Protein AF-A0A957H5T1-F1 (afdb_monomer)

Structure (mmCIF, N/CA/C/O backbone):
data_AF-A0A957H5T1-F1
#
_entry.id   AF-A0A957H5T1-F1
#
loop_
_atom_site.group_PDB
_atom_site.id
_atom_site.type_symbol
_atom_site.label_atom_id
_atom_site.label_alt_id
_atom_site.label_comp_id
_atom_site.label_asym_id
_atom_site.label_entity_id
_atom_site.label_seq_id
_atom_site.pdbx_PDB_ins_code
_atom_site.Cartn_x
_atom_site.Cartn_y
_atom_site.Cartn_z
_atom_site.occupancy
_atom_site.B_iso_or_equiv
_atom_site.auth_seq_id
_atom_site.auth_comp_id
_atom_site.auth_asym_id
_atom_site.auth_atom_id
_atom_site.pdbx_PDB_model_num
ATOM 1 N N . MET A 1 1 ? 20.036 36.033 59.472 1.00 40.84 1 MET A N 1
ATOM 2 C CA . MET A 1 1 ? 18.753 36.699 59.795 1.00 40.84 1 MET A CA 1
ATOM 3 C C . MET A 1 1 ? 17.742 36.334 58.713 1.00 40.84 1 MET A C 1
ATOM 5 O O . MET A 1 1 ? 18.151 36.389 57.565 1.00 40.84 1 MET A O 1
ATOM 9 N N . ASN A 1 2 ? 16.490 35.914 58.938 1.00 51.81 2 ASN A N 1
ATOM 10 C CA . ASN A 1 2 ? 15.719 35.527 60.141 1.00 51.81 2 ASN A CA 1
ATOM 11 C C . ASN A 1 2 ? 14.891 34.274 59.750 1.00 51.81 2 ASN A C 1
ATOM 13 O O . ASN A 1 2 ? 14.349 34.242 58.654 1.00 51.81 2 ASN A O 1
ATOM 17 N N . ARG A 1 3 ? 14.926 33.142 60.469 1.00 57.78 3 ARG A N 1
ATOM 18 C CA . ARG A 1 3 ? 13.988 32.751 61.554 1.00 57.78 3 ARG A CA 1
ATOM 19 C C . ARG A 1 3 ? 12.549 33.290 61.427 1.00 57.78 3 ARG A C 1
ATOM 21 O O . ARG A 1 3 ? 12.338 34.451 61.748 1.00 57.78 3 ARG A O 1
ATOM 28 N N . MET A 1 4 ? 11.582 32.405 61.137 1.00 55.38 4 MET A N 1
ATOM 29 C CA . MET A 1 4 ? 10.529 31.969 62.088 1.00 55.38 4 MET A CA 1
ATOM 30 C C . MET A 1 4 ? 9.636 30.841 61.510 1.00 55.38 4 MET A C 1
ATOM 32 O O . MET A 1 4 ? 8.900 31.042 60.553 1.00 55.38 4 MET A O 1
ATOM 36 N N . GLN A 1 5 ? 9.701 29.664 62.140 1.00 60.59 5 GLN A N 1
ATOM 37 C CA . GLN A 1 5 ? 8.547 28.793 62.465 1.00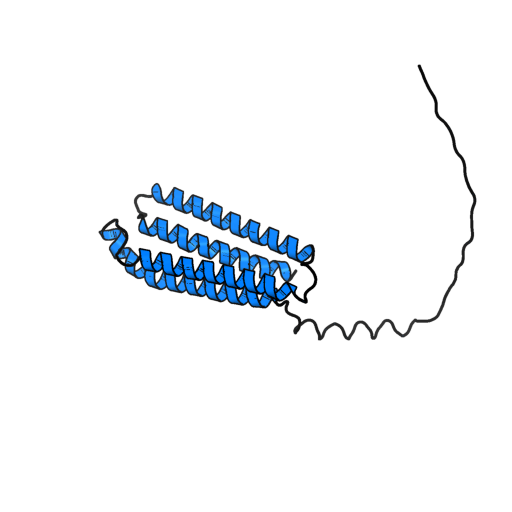 60.59 5 GLN A CA 1
ATOM 38 C C . GLN A 1 5 ? 8.087 29.173 63.905 1.00 60.59 5 GLN A C 1
ATOM 40 O O . GLN A 1 5 ? 8.866 29.899 64.541 1.00 60.59 5 GLN A O 1
ATOM 45 N N . PRO A 1 6 ? 6.937 28.725 64.482 1.00 63.88 6 PRO A N 1
ATOM 46 C CA . PRO A 1 6 ? 6.058 27.577 64.157 1.00 63.88 6 PRO A CA 1
ATOM 47 C C . PRO A 1 6 ? 4.587 28.035 63.868 1.00 63.88 6 PRO A C 1
ATOM 49 O O . PRO A 1 6 ? 4.461 29.073 63.228 1.00 63.88 6 PRO A O 1
ATOM 52 N N . SER A 1 7 ? 3.440 27.382 64.165 1.00 58.16 7 SER A N 1
ATOM 53 C CA . SER A 1 7 ? 3.085 26.220 65.023 1.00 58.16 7 SER A CA 1
ATOM 54 C C . SER A 1 7 ? 1.706 25.585 64.708 1.00 58.16 7 SER A C 1
ATOM 56 O O . SER A 1 7 ? 0.900 26.137 63.967 1.00 58.16 7 SER A O 1
ATOM 58 N N . GLU A 1 8 ? 1.480 24.416 65.320 1.00 59.06 8 GLU A N 1
ATOM 59 C CA . GLU A 1 8 ? 0.248 23.603 65.490 1.00 59.06 8 GLU A CA 1
ATOM 60 C C . GLU A 1 8 ? -0.834 24.312 66.385 1.00 59.06 8 GLU A C 1
ATOM 62 O O . GLU A 1 8 ? -0.520 25.420 66.833 1.00 59.06 8 GLU A O 1
ATOM 67 N N . PRO A 1 9 ? -2.045 23.759 66.735 1.00 58.31 9 PRO A N 1
ATOM 68 C CA . PRO A 1 9 ? -2.440 22.332 66.723 1.00 58.31 9 PRO A CA 1
ATOM 69 C C . PRO A 1 9 ? -3.924 21.895 66.496 1.00 58.31 9 PRO A C 1
ATOM 71 O O . PRO A 1 9 ? -4.863 22.681 66.467 1.00 58.31 9 PRO A O 1
ATOM 74 N N . LEU A 1 10 ? -4.075 20.561 66.395 1.00 56.84 10 LEU A N 1
ATOM 75 C CA . LEU A 1 10 ? -5.171 19.651 66.815 1.00 56.84 10 LEU A CA 1
ATOM 76 C C . LEU A 1 10 ? -6.634 20.139 66.967 1.00 56.84 10 LEU A C 1
ATOM 78 O O . LEU A 1 10 ? -6.970 20.913 67.859 1.00 56.84 10 LEU A O 1
ATOM 82 N N . GLY A 1 11 ? -7.534 19.440 66.255 1.00 51.22 11 GLY A N 1
ATOM 83 C CA . GLY A 1 11 ? -8.988 19.417 66.476 1.00 51.22 11 GLY A CA 1
ATOM 84 C C . GLY A 1 11 ? -9.601 18.005 66.383 1.00 51.22 11 GLY A C 1
ATOM 85 O O . GLY A 1 11 ? -10.063 17.594 65.328 1.00 51.22 11 GLY A O 1
ATOM 86 N N . LEU A 1 12 ? -9.559 17.285 67.508 1.00 53.50 12 LEU A N 1
ATOM 87 C CA . LEU A 1 12 ? -10.508 16.284 68.044 1.00 53.50 12 LEU A CA 1
ATOM 88 C C . LEU A 1 12 ? -11.348 15.340 67.129 1.00 53.50 12 LEU A C 1
ATOM 90 O O . LEU A 1 12 ? -12.399 15.695 66.613 1.00 53.50 12 LEU A O 1
ATOM 94 N N . THR A 1 13 ? -10.963 14.056 67.165 1.00 54.72 13 THR A N 1
ATOM 95 C CA . THR A 1 13 ? -11.757 12.862 67.584 1.00 54.72 13 THR A CA 1
ATOM 96 C C . THR A 1 13 ? -13.253 12.654 67.244 1.00 54.72 13 THR A C 1
ATOM 98 O O . THR A 1 13 ? -14.113 13.362 67.762 1.00 54.72 13 THR A O 1
ATOM 101 N N . ARG A 1 14 ? -13.508 11.425 66.737 1.00 57.25 14 ARG A N 1
ATOM 102 C CA . ARG A 1 14 ? -14.692 10.533 66.930 1.00 57.25 14 ARG A CA 1
ATOM 103 C C . ARG A 1 14 ? -16.014 10.872 66.192 1.00 57.25 14 ARG A C 1
ATOM 105 O O . ARG A 1 14 ? -16.221 12.027 65.844 1.00 57.25 14 ARG A O 1
ATOM 112 N N . PRO A 1 15 ? -16.937 9.888 66.005 1.00 53.94 15 PRO A N 1
ATOM 113 C CA . PRO A 1 15 ? -16.912 8.499 66.498 1.00 53.94 15 PRO A CA 1
ATOM 114 C C . PRO A 1 15 ? -17.016 7.388 65.438 1.00 53.94 15 PRO A C 1
ATOM 116 O O . PRO A 1 15 ? -17.462 7.574 64.308 1.00 53.94 15 PRO A O 1
ATOM 119 N N . ASP A 1 16 ? -16.667 6.182 65.883 1.00 54.66 16 ASP A N 1
ATOM 120 C CA . ASP A 1 16 ? -16.931 4.917 65.208 1.00 54.66 16 ASP A CA 1
ATOM 121 C C . ASP A 1 16 ? -18.443 4.659 65.096 1.00 54.66 16 ASP A C 1
ATOM 123 O O . ASP A 1 16 ? -19.119 4.418 66.097 1.00 54.66 16 ASP A O 1
ATOM 127 N N . HIS A 1 17 ? -18.977 4.632 63.873 1.00 57.59 17 HIS A N 1
ATOM 128 C CA . HIS A 1 17 ? -20.317 4.106 63.605 1.00 57.59 17 HIS A CA 1
ATOM 129 C C . HIS A 1 17 ? -20.231 2.822 62.787 1.00 57.59 17 HIS A C 1
ATOM 131 O O . HIS A 1 17 ? -20.441 2.793 61.574 1.00 57.59 17 HIS A O 1
ATOM 137 N N . LEU A 1 18 ? -19.953 1.739 63.515 1.00 51.12 18 LEU A N 1
ATOM 138 C CA . LEU A 1 18 ? -20.084 0.345 63.093 1.00 51.12 18 LEU A CA 1
ATOM 139 C C . LEU A 1 18 ? -21.557 0.022 62.767 1.00 51.12 18 LEU A C 1
ATOM 141 O O . LEU A 1 18 ? -22.260 -0.659 63.511 1.00 51.12 18 LEU A O 1
ATOM 145 N N . SER A 1 19 ? -22.035 0.518 61.626 1.00 51.25 19 SER A N 1
ATOM 146 C CA . SER A 1 19 ? -23.318 0.126 61.040 1.00 51.25 19 SER A CA 1
AT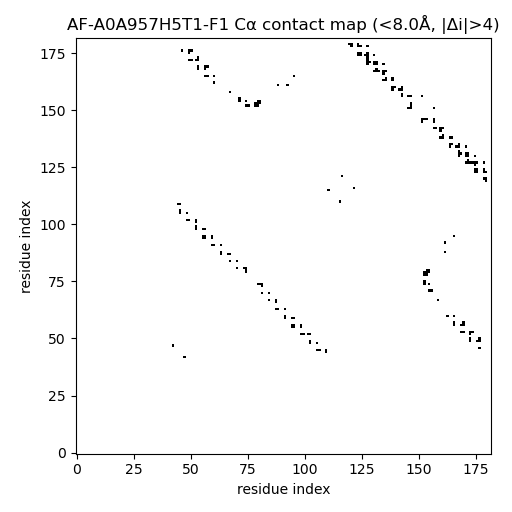OM 147 C C . SER A 1 19 ? -23.145 -1.223 60.351 1.00 51.25 19 SER A C 1
ATOM 149 O O . SER A 1 19 ? -22.987 -1.310 59.133 1.00 51.25 19 SER A O 1
ATOM 151 N N . LEU A 1 20 ? -23.120 -2.284 61.160 1.00 52.69 20 LEU A N 1
ATOM 152 C CA . LEU A 1 20 ? -22.967 -3.669 60.721 1.00 52.69 20 LEU A CA 1
ATOM 153 C C . LEU A 1 20 ? -24.278 -4.138 60.066 1.00 52.69 20 LEU A C 1
ATOM 155 O O . LEU A 1 20 ? -25.084 -4.853 60.657 1.00 52.69 20 LEU A O 1
ATOM 159 N N . ASN A 1 21 ? -24.515 -3.663 58.842 1.00 51.28 21 ASN A N 1
ATOM 160 C CA . ASN A 1 21 ? -25.750 -3.888 58.102 1.00 51.28 21 ASN A CA 1
ATOM 161 C C . ASN A 1 21 ? -25.748 -5.303 57.497 1.00 51.28 21 ASN A C 1
ATOM 163 O O . ASN A 1 21 ? -25.414 -5.524 56.332 1.00 51.28 21 ASN A O 1
ATOM 167 N N . LEU A 1 22 ? -26.049 -6.285 58.350 1.00 59.59 22 LEU A N 1
ATOM 168 C CA . LEU A 1 22 ? -25.947 -7.719 58.087 1.00 59.59 22 LEU A CA 1
ATOM 169 C C . LEU A 1 22 ? -27.101 -8.247 57.209 1.00 59.59 22 LEU A C 1
ATOM 171 O O . LEU A 1 22 ? -27.810 -9.171 57.591 1.00 59.59 22 LEU A O 1
ATOM 175 N N . THR A 1 23 ? -27.314 -7.668 56.025 1.00 56.31 23 THR A N 1
ATOM 176 C CA . THR A 1 23 ? -28.288 -8.164 55.033 1.00 56.31 23 THR A CA 1
ATOM 177 C C . THR A 1 23 ? -27.903 -7.776 53.601 1.00 56.31 23 THR A C 1
ATOM 179 O O . THR A 1 23 ? -28.312 -6.723 53.129 1.00 56.31 23 THR A O 1
ATOM 182 N N . LYS A 1 24 ? -27.179 -8.656 52.877 1.00 51.19 24 LYS A N 1
ATOM 183 C CA . LYS A 1 24 ? -27.470 -9.026 51.460 1.00 51.19 24 LYS A CA 1
ATOM 184 C C . LYS A 1 24 ? -26.607 -10.185 50.910 1.00 51.19 24 LYS A C 1
ATOM 186 O O . LYS A 1 24 ? -26.182 -10.159 49.756 1.00 51.19 24 LYS A O 1
ATOM 191 N N . GLY A 1 25 ? -26.374 -11.232 51.706 1.00 51.72 25 GLY A N 1
ATOM 192 C CA . GLY A 1 25 ? -25.517 -12.374 51.332 1.00 51.72 25 GLY A CA 1
ATOM 193 C C . GLY A 1 25 ? -25.999 -13.253 50.161 1.00 51.72 25 GLY A C 1
ATOM 194 O O . GLY A 1 25 ? -25.285 -14.172 49.778 1.00 51.72 25 GLY A O 1
ATOM 195 N N . GLU A 1 26 ? -27.174 -12.984 49.577 1.00 50.25 26 GLU A N 1
ATOM 196 C CA . GLU A 1 26 ? -27.833 -13.877 48.604 1.00 50.25 26 GLU A CA 1
ATOM 197 C C . GLU A 1 26 ? -28.149 -13.250 47.232 1.00 50.25 26 GLU A C 1
ATOM 199 O O . GLU A 1 26 ? -28.827 -13.871 46.423 1.00 50.25 26 GLU A O 1
ATOM 204 N N . ASN A 1 27 ? -27.651 -12.047 46.910 1.00 51.12 27 ASN A N 1
ATOM 205 C CA . ASN A 1 27 ? -27.850 -11.455 45.568 1.00 51.12 27 ASN A CA 1
ATOM 206 C C . ASN A 1 27 ? -26.566 -11.293 44.728 1.00 51.12 27 ASN A C 1
ATOM 208 O O . ASN A 1 27 ? -26.648 -11.015 43.537 1.00 51.12 27 ASN A O 1
ATOM 212 N N . MET A 1 28 ? -25.374 -11.533 45.286 1.00 45.31 28 MET A N 1
ATOM 213 C CA . MET A 1 28 ? -24.100 -11.299 44.578 1.00 45.31 28 MET A CA 1
ATOM 214 C C . MET A 1 28 ? -23.685 -12.384 43.563 1.00 45.31 28 MET A C 1
ATOM 216 O O . MET A 1 28 ? -22.632 -12.254 42.947 1.00 45.31 28 MET A O 1
ATOM 220 N N . LYS A 1 29 ? -24.478 -13.448 43.354 1.00 47.09 29 LYS A N 1
ATOM 221 C CA . LYS A 1 29 ? -24.144 -14.524 42.392 1.00 47.09 29 LYS A CA 1
ATOM 222 C C . LYS A 1 29 ? -24.943 -14.519 41.086 1.00 47.09 29 LYS A C 1
ATOM 224 O O . LYS A 1 29 ? -24.499 -15.155 40.136 1.00 47.09 29 LYS A O 1
ATOM 229 N N . GLN A 1 30 ? -26.075 -13.819 40.995 1.00 47.12 30 GLN A N 1
ATOM 230 C CA . GLN A 1 30 ? -26.882 -13.809 39.762 1.00 47.12 30 GLN A CA 1
ATOM 231 C C . GLN A 1 30 ? -26.502 -12.693 38.777 1.00 47.12 30 GLN A C 1
ATOM 233 O O . GLN A 1 30 ? -26.671 -12.871 37.573 1.00 47.12 30 GLN A O 1
ATOM 238 N N . GLU A 1 31 ? -25.906 -11.591 39.240 1.00 46.94 31 GLU A N 1
ATOM 239 C CA . GLU A 1 31 ? -25.550 -10.464 38.362 1.00 46.94 31 GLU A CA 1
ATOM 240 C C . GLU A 1 31 ? -24.274 -10.711 37.524 1.00 46.94 31 GLU A C 1
ATOM 242 O O . GLU A 1 31 ? -24.071 -10.067 36.501 1.00 46.94 31 GLU A O 1
ATOM 247 N N . GLN A 1 32 ? -23.449 -11.714 37.861 1.00 44.88 32 GLN A N 1
ATOM 248 C CA . GLN A 1 32 ? -22.275 -12.084 37.048 1.00 44.88 32 GLN A CA 1
ATOM 249 C C . GLN A 1 32 ? -22.577 -13.000 35.849 1.00 44.88 32 GLN A C 1
ATOM 251 O O . GLN A 1 32 ? -21.763 -13.074 34.931 1.00 44.88 32 GLN A O 1
ATOM 256 N N . ILE A 1 33 ? -23.721 -13.692 35.813 1.00 47.44 33 ILE A N 1
ATOM 257 C CA . ILE A 1 33 ? -23.981 -14.725 34.788 1.00 47.44 33 ILE A CA 1
ATOM 258 C C . ILE A 1 33 ? -24.541 -14.110 33.487 1.00 47.44 33 ILE A C 1
ATOM 260 O O . ILE A 1 33 ? -24.407 -14.686 32.410 1.00 47.44 33 ILE A O 1
ATOM 264 N N . ASN A 1 34 ? -25.116 -12.902 33.548 1.00 43.00 34 ASN A N 1
ATOM 265 C CA . ASN A 1 34 ? -25.842 -12.300 32.420 1.00 43.00 34 ASN A CA 1
ATOM 266 C C . ASN A 1 34 ? -24.980 -11.407 31.494 1.00 43.00 34 ASN A C 1
ATOM 268 O O . ASN A 1 34 ? -25.457 -10.921 30.468 1.00 43.00 34 ASN A O 1
ATOM 272 N N . HIS A 1 35 ? -23.696 -11.196 31.811 1.00 46.78 35 HIS A N 1
ATOM 273 C CA . HIS A 1 35 ? -22.795 -10.377 30.984 1.00 46.78 35 HIS A CA 1
ATOM 274 C C . HIS A 1 35 ? -22.099 -11.156 29.851 1.00 46.78 35 HIS A C 1
ATOM 276 O O . HIS A 1 35 ? -21.683 -10.557 28.857 1.00 46.78 35 HIS A O 1
ATOM 282 N N . THR A 1 36 ? -22.028 -12.487 29.933 1.00 46.00 36 THR A N 1
ATOM 283 C CA . THR A 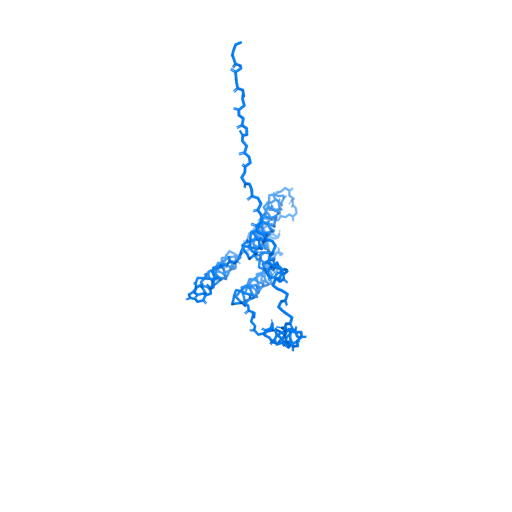1 36 ? -21.206 -13.313 29.025 1.00 46.00 36 THR A CA 1
ATOM 284 C C . THR A 1 36 ? -21.817 -13.517 27.627 1.00 46.00 36 THR A C 1
ATOM 286 O O . THR A 1 36 ? -21.094 -13.824 26.682 1.00 46.00 36 THR A O 1
ATOM 289 N N . HIS A 1 37 ? -23.124 -13.293 27.432 1.00 40.38 37 HIS A N 1
ATOM 290 C CA . HIS A 1 37 ? -23.785 -13.484 26.125 1.00 40.38 37 HIS A CA 1
ATOM 291 C C . HIS A 1 37 ? -23.957 -12.222 25.261 1.00 40.38 37 HIS A C 1
ATOM 293 O O . HIS A 1 37 ? -24.316 -12.340 24.092 1.00 40.38 37 HIS A O 1
ATOM 299 N N . LYS A 1 38 ? -23.620 -11.020 25.755 1.00 43.31 38 LYS A N 1
ATOM 300 C CA . LYS A 1 38 ? -23.591 -9.796 24.919 1.00 43.31 38 LYS A CA 1
ATOM 301 C C . LYS A 1 38 ? -22.223 -9.485 24.292 1.00 43.31 38 LYS A C 1
ATOM 303 O O . LYS A 1 38 ? -22.149 -8.638 23.404 1.00 43.31 38 LYS A O 1
ATOM 308 N N . GLY A 1 39 ? -21.161 -10.196 24.682 1.00 43.38 39 GLY A N 1
ATOM 309 C CA . GLY A 1 39 ? -19.789 -9.944 24.212 1.00 43.38 39 GLY A CA 1
ATOM 310 C C . GLY A 1 39 ? -19.510 -10.277 22.738 1.00 43.38 39 GLY A C 1
ATOM 311 O O . GLY A 1 39 ? -18.584 -9.717 22.163 1.00 43.38 39 GLY A O 1
ATOM 312 N N . LEU A 1 40 ? -20.305 -11.147 22.102 1.00 45.06 40 LEU A N 1
ATOM 313 C CA . LEU A 1 40 ? -20.070 -11.586 20.714 1.00 45.06 40 LEU A CA 1
ATOM 314 C C . LEU A 1 40 ? -20.817 -10.756 19.656 1.00 45.06 40 LEU A C 1
ATOM 316 O O . LEU A 1 40 ? -20.380 -10.694 18.510 1.00 45.06 40 LEU A O 1
ATOM 320 N N . SER A 1 41 ? -21.923 -10.097 20.023 1.00 46.22 41 SER A N 1
ATOM 321 C CA . SER A 1 41 ? -22.735 -9.313 19.076 1.00 46.22 41 SER A CA 1
ATOM 322 C C . SER A 1 41 ? -22.380 -7.823 19.042 1.00 46.22 41 SER A C 1
ATOM 324 O O . SER A 1 41 ? -22.781 -7.138 18.101 1.00 46.22 41 SER A O 1
ATOM 326 N N . ASN A 1 42 ? -21.643 -7.311 20.033 1.00 46.84 42 ASN A N 1
ATOM 327 C CA . ASN A 1 42 ? -21.309 -5.887 20.145 1.00 46.84 42 ASN A CA 1
ATOM 328 C C . ASN A 1 42 ? -19.885 -5.571 19.648 1.00 46.84 42 ASN A C 1
ATOM 330 O O . ASN A 1 42 ? -19.126 -4.842 20.283 1.00 46.84 42 ASN A O 1
ATOM 334 N N . ILE A 1 43 ? -19.517 -6.147 18.498 1.00 55.09 43 ILE A N 1
ATOM 335 C CA . ILE A 1 43 ? -18.327 -5.735 17.742 1.00 55.09 43 ILE A CA 1
ATOM 336 C C . ILE A 1 43 ? -18.538 -4.279 17.317 1.00 55.09 43 ILE A C 1
ATOM 338 O O . ILE A 1 43 ? -19.430 -4.001 16.509 1.00 55.09 43 ILE A O 1
ATOM 342 N N . SER A 1 44 ? -17.711 -3.382 17.865 1.00 64.56 44 SER A N 1
ATOM 343 C CA . SER A 1 44 ? -17.723 -1.942 17.580 1.00 64.56 44 SER A CA 1
ATOM 344 C C . SER A 1 44 ? -17.796 -1.677 16.075 1.00 64.56 44 SER A C 1
ATOM 346 O O . SER A 1 44 ? -17.120 -2.342 15.283 1.00 64.56 44 SER A O 1
ATOM 348 N N . PHE A 1 45 ? -18.598 -0.686 15.674 1.00 66.06 45 PHE A N 1
ATOM 349 C CA . PHE A 1 45 ? -18.771 -0.291 14.271 1.00 66.06 45 PHE A CA 1
ATOM 350 C C . PHE A 1 45 ? -17.415 -0.020 13.591 1.00 66.06 45 PHE A C 1
ATOM 352 O O . PHE A 1 45 ? -17.198 -0.454 12.461 1.00 66.06 45 PHE A O 1
ATOM 359 N N . GLN A 1 46 ? -16.465 0.535 14.357 1.00 65.81 46 GLN A N 1
ATOM 360 C CA . GLN A 1 46 ? -15.069 0.757 13.968 1.00 65.81 46 GLN A CA 1
ATOM 361 C C . GLN A 1 46 ? -14.354 -0.526 13.520 1.00 65.81 46 GLN A C 1
ATOM 363 O O . GLN A 1 46 ? -13.687 -0.551 12.490 1.00 65.81 46 GLN A O 1
ATOM 368 N N . GLN A 1 47 ? -14.515 -1.630 14.256 1.00 68.31 47 GLN A N 1
ATOM 369 C CA . GLN A 1 47 ? -13.850 -2.895 13.925 1.00 68.31 47 GLN A CA 1
ATOM 370 C C . GLN A 1 47 ? -14.384 -3.491 12.613 1.00 68.31 47 GLN A C 1
ATOM 372 O O . GLN A 1 47 ? -13.626 -4.116 11.871 1.00 68.31 47 GLN A O 1
ATOM 377 N N . LYS A 1 48 ? -15.669 -3.271 12.294 1.00 74.38 48 LYS A N 1
ATOM 378 C CA . LYS A 1 48 ? -16.264 -3.715 11.024 1.00 74.38 48 LYS A CA 1
ATOM 379 C C . LYS A 1 48 ? -15.732 -2.898 9.841 1.00 74.38 48 LYS A C 1
ATOM 381 O O . LYS A 1 48 ? -15.377 -3.485 8.821 1.00 74.38 48 LYS A O 1
ATOM 386 N N . SER A 1 49 ? -15.610 -1.576 9.980 1.00 75.12 49 SER A N 1
ATOM 387 C CA . SER A 1 49 ? -15.067 -0.708 8.924 1.00 75.12 49 SER A CA 1
ATOM 388 C C . SER A 1 49 ? -13.567 -0.860 8.710 1.00 75.12 49 SER A C 1
ATOM 390 O O . SER A 1 49 ? -13.135 -0.905 7.560 1.00 75.12 49 SER A O 1
ATOM 392 N N . THR A 1 50 ? -12.768 -1.013 9.771 1.00 79.50 50 THR A N 1
ATOM 393 C CA . THR A 1 50 ? -11.334 -1.314 9.629 1.00 79.50 50 THR A CA 1
ATOM 394 C C . THR A 1 50 ? -11.130 -2.672 8.951 1.00 79.50 50 THR A C 1
ATOM 396 O O . THR A 1 50 ? -10.254 -2.800 8.101 1.00 79.50 50 THR A O 1
ATOM 399 N N . GLY A 1 51 ? -11.983 -3.665 9.240 1.00 79.75 51 GLY A N 1
ATOM 400 C CA . GLY A 1 51 ? -11.998 -4.942 8.521 1.00 79.75 51 GLY A CA 1
ATOM 401 C C . GLY A 1 51 ? -12.310 -4.797 7.025 1.00 79.75 51 GLY A C 1
ATOM 402 O O . GLY A 1 51 ? -11.604 -5.369 6.199 1.00 79.75 51 GLY A O 1
ATOM 403 N N . LEU A 1 52 ? -13.317 -3.996 6.658 1.00 81.81 52 LEU A N 1
ATOM 404 C CA . LEU A 1 52 ? -13.652 -3.736 5.252 1.00 81.81 52 LEU A CA 1
ATOM 405 C C . LEU A 1 52 ? -12.528 -2.986 4.516 1.00 81.81 52 LEU A C 1
ATOM 407 O O . LEU A 1 52 ? -12.147 -3.388 3.419 1.00 81.81 52 LEU A O 1
ATOM 411 N N . SER A 1 53 ? -11.963 -1.941 5.129 1.00 82.81 53 SER A N 1
ATOM 412 C CA . SER A 1 53 ? -10.834 -1.186 4.565 1.00 82.81 53 SER A CA 1
ATOM 413 C C . SER A 1 53 ? -9.610 -2.083 4.340 1.00 82.81 53 SER A C 1
ATOM 415 O O . SER A 1 53 ? -9.014 -2.062 3.264 1.00 82.81 53 SER A O 1
ATOM 417 N N . LEU A 1 54 ? -9.299 -2.967 5.298 1.00 86.69 54 LEU A N 1
ATOM 418 C CA . LEU A 1 54 ? -8.228 -3.957 5.170 1.00 86.69 54 LEU A CA 1
ATOM 419 C C . LEU A 1 54 ? -8.435 -4.894 3.965 1.00 86.69 54 LEU A C 1
ATOM 421 O O . LEU A 1 54 ? -7.479 -5.169 3.239 1.00 86.69 54 LEU A O 1
ATOM 425 N N . VAL A 1 55 ? -9.669 -5.354 3.722 1.00 88.19 55 VAL A N 1
ATOM 426 C CA . VAL A 1 55 ? -9.999 -6.194 2.555 1.00 88.19 55 VAL A CA 1
ATOM 427 C C . VAL A 1 55 ? -9.848 -5.418 1.246 1.00 88.19 55 VAL A C 1
ATOM 429 O O . VAL A 1 55 ? -9.273 -5.955 0.299 1.00 88.19 55 VAL A O 1
ATOM 432 N N . ILE A 1 56 ? -10.306 -4.163 1.180 1.00 85.94 56 ILE A N 1
ATOM 433 C CA . ILE A 1 56 ? -10.184 -3.320 -0.022 1.00 85.94 56 ILE A CA 1
ATOM 434 C C . ILE A 1 56 ? -8.707 -3.053 -0.340 1.00 85.94 56 ILE A C 1
ATOM 436 O O . ILE A 1 56 ? -8.258 -3.352 -1.446 1.00 85.94 56 ILE A O 1
ATOM 440 N N . THR A 1 57 ? -7.932 -2.570 0.633 1.00 86.00 57 THR A N 1
ATOM 441 C CA . THR A 1 57 ? -6.504 -2.255 0.468 1.00 86.00 57 THR A CA 1
ATOM 442 C C . THR A 1 57 ? -5.679 -3.501 0.142 1.00 86.00 57 THR A C 1
ATOM 444 O O . THR A 1 57 ? -4.846 -3.468 -0.764 1.00 86.00 57 THR A O 1
ATOM 447 N N . GLY A 1 58 ? -5.946 -4.632 0.807 1.00 88.50 58 GLY A N 1
ATOM 448 C CA . GLY A 1 58 ? -5.307 -5.913 0.494 1.00 88.50 58 GLY A CA 1
ATOM 449 C C . GLY A 1 58 ? -5.628 -6.407 -0.920 1.00 88.50 58 GLY A C 1
ATOM 450 O O . GLY A 1 58 ? -4.729 -6.836 -1.642 1.00 88.50 58 GLY A O 1
ATOM 451 N N . SER A 1 59 ? -6.885 -6.283 -1.357 1.00 89.88 59 SER A N 1
ATOM 452 C CA . SER A 1 59 ? -7.306 -6.659 -2.715 1.00 89.88 59 SER A CA 1
ATOM 453 C C . SER A 1 59 ? -6.683 -5.753 -3.780 1.00 89.88 59 SER A C 1
ATOM 455 O O . SER A 1 59 ? -6.220 -6.249 -4.805 1.00 89.88 59 SER A O 1
ATOM 457 N N . ALA A 1 60 ? -6.608 -4.442 -3.529 1.00 88.25 60 ALA A N 1
ATOM 458 C CA . ALA A 1 60 ? -5.953 -3.481 -4.415 1.00 88.25 60 ALA A CA 1
ATOM 459 C C . ALA A 1 60 ? -4.445 -3.759 -4.550 1.00 88.25 60 ALA A C 1
ATOM 461 O O . ALA A 1 60 ? -3.911 -3.717 -5.657 1.00 88.25 60 ALA A O 1
ATOM 462 N N . LEU A 1 61 ? -3.767 -4.117 -3.452 1.00 90.94 61 LEU A N 1
ATOM 463 C CA . LEU A 1 61 ? -2.356 -4.511 -3.469 1.00 90.94 61 LEU A CA 1
ATOM 464 C C . LEU A 1 61 ? -2.126 -5.815 -4.251 1.00 90.94 61 LEU A C 1
ATOM 466 O O . LEU A 1 61 ? -1.203 -5.887 -5.062 1.00 90.94 61 LEU A O 1
ATOM 470 N N . LEU A 1 62 ? -2.971 -6.832 -4.056 1.00 92.56 62 LEU A N 1
ATOM 471 C CA . LEU A 1 62 ? -2.893 -8.085 -4.818 1.00 92.56 62 LEU A CA 1
ATOM 472 C C . LEU A 1 62 ? -3.161 -7.860 -6.312 1.00 92.56 62 LEU A C 1
ATOM 474 O O . LEU A 1 62 ? -2.427 -8.385 -7.147 1.00 92.56 62 LEU A O 1
ATOM 478 N N . TYR A 1 63 ? -4.157 -7.038 -6.653 1.00 91.62 63 TYR A N 1
ATOM 479 C CA . TYR A 1 63 ? -4.438 -6.637 -8.032 1.00 91.62 63 TYR A CA 1
ATOM 480 C C . TYR A 1 63 ? -3.253 -5.891 -8.660 1.00 91.62 63 TYR A C 1
ATOM 482 O O . TYR A 1 63 ? -2.858 -6.202 -9.784 1.00 91.62 63 TYR A O 1
ATOM 490 N N . PHE A 1 64 ? -2.647 -4.950 -7.930 1.00 91.25 64 PHE A N 1
ATOM 491 C CA . PHE A 1 64 ? -1.451 -4.240 -8.376 1.00 91.25 6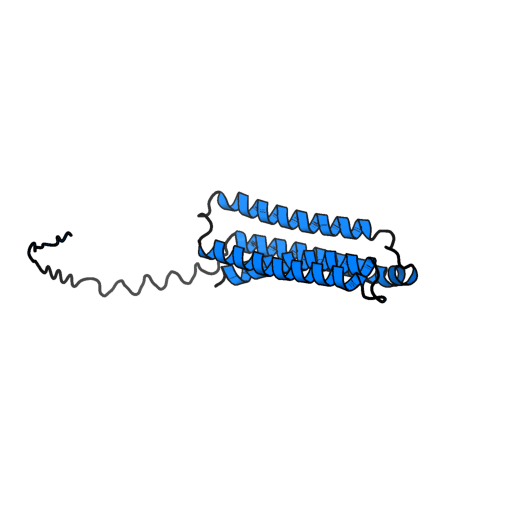4 PHE A CA 1
ATOM 492 C C . PHE A 1 64 ? -0.303 -5.211 -8.669 1.00 91.25 64 PHE A C 1
ATOM 494 O O . PHE A 1 64 ? 0.231 -5.201 -9.774 1.00 91.25 64 PHE A O 1
ATOM 501 N N . LEU A 1 65 ? 0.031 -6.094 -7.722 1.00 91.88 65 LEU A N 1
ATOM 502 C CA . LEU A 1 65 ? 1.110 -7.074 -7.873 1.00 91.88 65 LEU A CA 1
ATOM 503 C C . LEU A 1 65 ? 0.868 -8.030 -9.049 1.00 91.88 65 LEU A C 1
ATOM 505 O O . LEU A 1 65 ? 1.779 -8.250 -9.845 1.00 91.88 65 LEU A O 1
ATOM 509 N N . ALA A 1 66 ? -0.354 -8.548 -9.201 1.00 92.44 66 ALA A N 1
ATOM 510 C CA . ALA A 1 66 ? -0.715 -9.455 -10.291 1.00 92.44 66 ALA A CA 1
ATOM 511 C C . ALA A 1 66 ? -0.551 -8.817 -11.684 1.00 92.44 66 ALA A C 1
ATOM 513 O O . ALA A 1 66 ? -0.161 -9.503 -12.627 1.00 92.44 66 ALA A O 1
ATOM 514 N N . ASN A 1 67 ? -0.806 -7.510 -11.811 1.00 91.00 67 ASN A N 1
ATOM 515 C CA . ASN A 1 67 ? -0.670 -6.777 -13.073 1.00 91.00 67 ASN A CA 1
ATOM 516 C C . ASN A 1 67 ? 0.738 -6.196 -13.292 1.00 91.00 67 ASN A C 1
ATOM 518 O O . ASN A 1 67 ? 1.193 -6.123 -14.431 1.00 91.00 67 ASN A O 1
ATOM 522 N N . ALA A 1 68 ? 1.452 -5.811 -12.232 1.00 89.00 68 ALA A N 1
ATOM 523 C CA . ALA A 1 68 ? 2.812 -5.283 -12.324 1.00 89.00 68 ALA A CA 1
ATOM 524 C C . ALA A 1 68 ? 3.847 -6.389 -12.596 1.00 89.00 68 ALA A C 1
ATOM 526 O O . ALA A 1 68 ? 4.763 -6.194 -13.394 1.00 89.00 68 ALA A O 1
ATOM 527 N N . TRP A 1 69 ? 3.693 -7.576 -11.999 1.00 89.25 69 TRP A N 1
ATOM 528 C CA . TRP A 1 69 ? 4.631 -8.693 -12.168 1.00 89.25 69 TRP A CA 1
ATOM 529 C C . TRP A 1 69 ? 4.947 -9.056 -13.637 1.00 89.25 69 TRP A C 1
ATOM 531 O O . TRP A 1 69 ? 6.132 -9.081 -13.986 1.00 89.25 69 TRP A O 1
ATOM 541 N N . PRO A 1 70 ? 3.963 -9.270 -14.541 1.00 91.00 70 PRO A N 1
ATOM 542 C CA . PRO A 1 70 ? 4.241 -9.571 -15.950 1.00 91.00 70 PRO A CA 1
ATOM 543 C C . PRO A 1 70 ? 4.867 -8.402 -16.732 1.00 91.00 70 PRO A C 1
ATOM 545 O O . PRO A 1 70 ? 5.410 -8.625 -17.811 1.00 91.00 70 PRO A O 1
ATOM 548 N N . MET A 1 71 ? 4.842 -7.170 -16.208 1.00 88.75 71 MET A N 1
ATOM 549 C CA . MET A 1 71 ? 5.498 -6.015 -16.837 1.00 88.75 71 MET A CA 1
ATOM 550 C C . MET A 1 71 ? 7.007 -5.955 -16.540 1.00 88.75 71 MET A C 1
ATOM 552 O O . MET A 1 71 ? 7.755 -5.318 -17.286 1.00 88.75 71 MET A O 1
ATOM 556 N N . ARG A 1 72 ? 7.486 -6.648 -15.495 1.00 87.62 72 ARG A N 1
ATOM 557 C CA . ARG A 1 72 ? 8.891 -6.604 -15.051 1.00 87.62 72 ARG A CA 1
ATOM 558 C C . ARG A 1 72 ? 9.917 -7.003 -16.129 1.00 87.62 72 ARG A C 1
ATOM 560 O O . ARG A 1 72 ? 10.900 -6.278 -16.266 1.00 87.62 72 ARG A O 1
ATOM 567 N N . PRO A 1 73 ? 9.731 -8.066 -16.943 1.00 87.38 73 PRO A N 1
ATOM 568 C CA . PRO A 1 73 ? 10.697 -8.413 -17.993 1.00 87.38 73 PRO A CA 1
ATOM 569 C C . PRO A 1 73 ? 10.850 -7.312 -19.055 1.00 87.38 73 PRO A C 1
ATOM 571 O O . PRO A 1 73 ? 11.952 -7.069 -19.547 1.00 87.38 73 PRO A O 1
ATOM 574 N N . ALA A 1 74 ? 9.758 -6.609 -19.379 1.00 84.69 74 ALA A N 1
ATOM 575 C CA . ALA A 1 74 ? 9.773 -5.482 -20.311 1.00 84.69 74 ALA A CA 1
ATOM 576 C C . ALA A 1 74 ? 10.456 -4.240 -19.713 1.00 84.69 74 ALA A C 1
ATOM 578 O O . ALA A 1 74 ? 11.118 -3.505 -20.442 1.00 84.69 74 ALA A O 1
ATOM 579 N N . ALA A 1 75 ? 10.328 -4.029 -18.398 1.00 84.06 75 ALA A N 1
ATOM 580 C CA . ALA A 1 75 ? 11.025 -2.956 -17.694 1.00 84.06 75 ALA A CA 1
ATOM 581 C C . ALA A 1 75 ? 12.543 -3.191 -17.655 1.00 84.06 75 ALA A C 1
ATOM 583 O O . ALA A 1 75 ? 13.305 -2.308 -18.034 1.00 84.06 75 ALA A O 1
ATOM 584 N N . VAL A 1 76 ? 12.979 -4.404 -17.290 1.00 85.81 76 VAL A N 1
ATOM 585 C CA . VAL A 1 76 ? 14.405 -4.781 -17.220 1.00 85.81 76 VAL A CA 1
ATOM 586 C C . VAL A 1 76 ? 15.084 -4.745 -18.594 1.00 85.81 76 VAL A C 1
ATOM 588 O O . VAL A 1 76 ? 16.223 -4.309 -18.699 1.00 85.81 76 VAL A O 1
ATOM 591 N N . THR A 1 77 ? 14.403 -5.160 -19.667 1.00 86.44 77 THR A N 1
ATOM 592 C CA . THR A 1 77 ? 14.995 -5.156 -21.024 1.00 86.44 77 THR A CA 1
ATOM 593 C C . THR A 1 77 ? 15.072 -3.781 -21.686 1.00 86.44 77 THR A C 1
ATOM 595 O O . THR A 1 77 ? 15.815 -3.627 -22.653 1.00 86.44 77 THR A O 1
ATOM 598 N N . ARG A 1 78 ? 14.310 -2.789 -21.209 1.00 82.25 78 ARG A N 1
ATOM 599 C CA . ARG A 1 78 ? 14.281 -1.427 -21.778 1.00 82.25 78 ARG A CA 1
ATOM 600 C C . ARG A 1 78 ? 14.825 -0.350 -20.837 1.00 82.25 78 ARG A C 1
ATOM 602 O O . ARG A 1 78 ? 14.848 0.807 -21.236 1.00 82.25 78 ARG A O 1
ATOM 609 N N . ASP A 1 79 ? 15.187 -0.734 -19.611 1.00 78.56 79 ASP A N 1
ATOM 610 C CA . ASP A 1 79 ? 15.487 0.137 -18.464 1.00 78.56 79 ASP A CA 1
ATOM 611 C C . ASP A 1 79 ? 14.514 1.327 -18.329 1.00 78.56 79 ASP A C 1
ATOM 613 O O . ASP A 1 79 ? 14.878 2.483 -18.119 1.00 78.56 79 ASP A O 1
ATOM 617 N N . ALA A 1 80 ? 13.228 1.041 -18.546 1.00 80.50 80 ALA A N 1
ATOM 618 C CA . ALA A 1 80 ? 12.190 2.050 -18.710 1.00 80.50 80 ALA A CA 1
ATOM 619 C C . ALA A 1 80 ? 10.847 1.569 -18.159 1.00 80.50 80 ALA A C 1
ATOM 621 O O . ALA A 1 80 ? 10.551 0.374 -18.122 1.00 80.50 80 ALA A O 1
ATOM 622 N N . ILE A 1 81 ? 9.996 2.517 -17.765 1.00 83.62 81 ILE A N 1
ATOM 623 C CA . ILE A 1 81 ? 8.658 2.219 -17.252 1.00 83.62 81 ILE A CA 1
ATOM 624 C C . ILE A 1 81 ? 7.759 1.713 -18.401 1.00 83.62 81 ILE A C 1
ATOM 626 O O . ILE A 1 81 ? 7.581 2.432 -19.388 1.00 83.62 81 ILE A O 1
ATOM 630 N N . PRO A 1 82 ? 7.155 0.512 -18.297 1.00 85.56 82 PRO A N 1
ATOM 631 C CA . PRO A 1 82 ? 6.276 -0.022 -19.335 1.00 85.56 82 PRO A CA 1
ATOM 632 C C . PRO A 1 82 ? 5.009 0.819 -19.547 1.00 85.56 82 PRO A C 1
ATOM 634 O O . PRO A 1 82 ? 4.425 1.360 -18.604 1.00 85.56 82 PRO A O 1
ATOM 637 N N . ALA A 1 83 ? 4.542 0.886 -20.796 1.00 85.31 83 ALA A N 1
ATOM 638 C CA . ALA A 1 83 ? 3.291 1.559 -21.136 1.00 85.31 83 ALA A CA 1
ATOM 639 C C . ALA A 1 83 ? 2.111 0.953 -20.349 1.00 85.31 83 ALA A C 1
ATOM 641 O O . ALA A 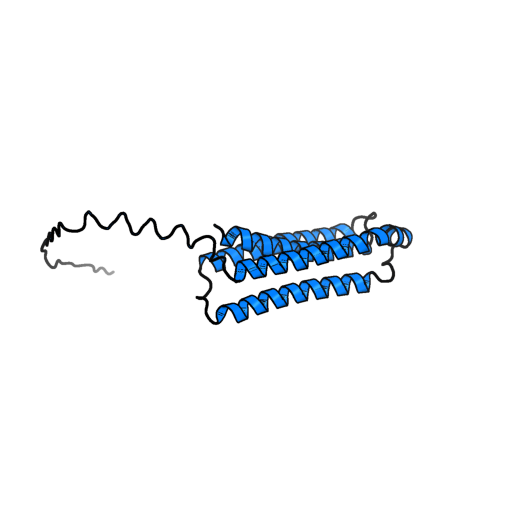1 83 ? 2.000 -0.263 -20.213 1.00 85.31 83 ALA A O 1
ATOM 642 N N . GLY A 1 84 ? 1.240 1.810 -19.811 1.00 83.88 84 GLY A N 1
ATOM 643 C CA . GLY A 1 84 ? 0.118 1.408 -18.953 1.00 83.88 84 GLY A CA 1
ATOM 644 C C . GLY A 1 84 ? 0.443 1.304 -17.456 1.00 83.88 84 GLY A C 1
ATOM 645 O O . GLY A 1 84 ? -0.467 1.477 -16.645 1.00 83.88 84 GLY A O 1
ATOM 646 N N . TYR A 1 85 ? 1.713 1.144 -17.053 1.00 87.50 85 TYR A N 1
ATOM 647 C CA . TYR A 1 85 ? 2.083 1.050 -15.630 1.00 87.50 85 TYR A CA 1
ATOM 648 C C . TYR A 1 85 ? 1.685 2.299 -14.826 1.00 87.50 85 TYR A C 1
ATOM 650 O O . TYR A 1 85 ? 1.153 2.179 -13.726 1.00 87.50 85 TYR A O 1
ATOM 658 N N . GLY A 1 86 ? 1.850 3.502 -15.388 1.00 85.94 86 GLY A N 1
ATOM 659 C CA . GLY A 1 86 ? 1.408 4.741 -14.731 1.00 85.94 86 GLY A CA 1
ATOM 660 C C . GLY A 1 86 ? -0.098 4.762 -14.429 1.00 85.94 86 GLY A C 1
ATOM 661 O O . GLY A 1 86 ? -0.505 5.199 -13.356 1.00 85.94 86 GLY A O 1
ATOM 662 N N . GLY A 1 87 ? -0.927 4.214 -15.327 1.00 87.38 87 GLY A N 1
ATOM 663 C CA . GLY A 1 87 ? -2.369 4.068 -15.101 1.00 87.38 87 GLY A CA 1
ATOM 664 C C . GLY A 1 87 ? -2.692 3.050 -14.004 1.00 87.38 87 GLY A C 1
ATOM 665 O O . GLY A 1 87 ? -3.569 3.296 -13.174 1.00 87.38 87 GLY A O 1
ATOM 666 N N . LEU A 1 88 ? -1.941 1.944 -13.950 1.00 87.31 88 LEU A N 1
ATOM 667 C CA . LEU A 1 88 ? -2.046 0.942 -12.888 1.00 87.31 88 LEU A CA 1
ATOM 668 C C . LEU A 1 88 ? -1.705 1.546 -11.513 1.00 87.31 88 LEU A C 1
ATOM 670 O O . LEU A 1 88 ? -2.489 1.399 -10.579 1.00 87.31 88 LEU A O 1
ATOM 674 N N . VAL A 1 89 ? -0.594 2.286 -11.402 1.00 87.06 89 VAL A N 1
ATOM 675 C CA . VAL A 1 89 ? -0.194 2.988 -10.167 1.00 87.06 89 VAL A CA 1
ATOM 676 C C . VAL A 1 89 ? -1.262 3.990 -9.726 1.00 87.06 89 VAL A C 1
ATOM 678 O O . VAL A 1 89 ? -1.680 3.960 -8.570 1.00 87.06 89 VAL A O 1
ATOM 681 N N . MET A 1 90 ? -1.747 4.841 -10.637 1.00 86.56 90 MET A N 1
ATOM 682 C CA . MET A 1 90 ? -2.788 5.827 -10.317 1.00 86.56 90 MET A CA 1
ATOM 683 C C . MET A 1 90 ? -4.086 5.161 -9.851 1.00 86.56 90 MET A C 1
ATOM 685 O O . MET A 1 90 ? -4.687 5.616 -8.882 1.00 86.56 90 MET A O 1
ATOM 689 N N . THR A 1 91 ? -4.488 4.052 -10.477 1.00 85.94 91 THR A N 1
ATOM 690 C CA . THR A 1 91 ? -5.672 3.282 -10.062 1.00 85.94 91 THR A CA 1
ATOM 691 C C . THR A 1 91 ? -5.502 2.719 -8.649 1.00 85.94 91 THR A C 1
ATOM 693 O O . THR A 1 91 ? -6.395 2.876 -7.819 1.00 85.94 91 THR A O 1
ATOM 696 N N . THR A 1 92 ? -4.346 2.127 -8.334 1.00 83.75 92 THR A N 1
ATOM 697 C CA . THR A 1 92 ? -4.050 1.618 -6.984 1.00 83.75 92 THR A CA 1
ATOM 698 C C . THR A 1 92 ? -4.060 2.733 -5.941 1.00 83.75 92 THR A C 1
ATOM 700 O O . THR A 1 92 ? -4.670 2.567 -4.888 1.00 83.75 92 THR A O 1
ATOM 703 N N . LEU A 1 93 ? -3.451 3.888 -6.233 1.00 85.19 93 LEU A N 1
ATOM 704 C CA . LEU A 1 93 ? -3.471 5.044 -5.331 1.00 85.19 93 LEU A CA 1
ATOM 705 C C . LEU A 1 93 ? -4.899 5.556 -5.091 1.00 85.19 93 LEU A C 1
ATOM 707 O O . LEU A 1 93 ? -5.266 5.800 -3.944 1.00 85.19 93 LEU A O 1
ATOM 711 N N . ILE A 1 94 ? -5.727 5.649 -6.137 1.00 86.62 94 ILE A N 1
ATOM 712 C CA . ILE A 1 94 ? -7.144 6.029 -6.014 1.00 86.62 94 ILE A CA 1
ATOM 713 C C . ILE A 1 94 ? -7.909 5.029 -5.136 1.00 86.62 94 ILE A C 1
ATOM 715 O O . ILE A 1 94 ? -8.687 5.455 -4.286 1.00 86.62 94 ILE A O 1
ATOM 719 N N . LEU A 1 95 ? -7.673 3.720 -5.281 1.00 82.38 95 LEU A N 1
ATOM 720 C CA . LEU A 1 95 ? -8.309 2.694 -4.443 1.00 82.38 95 LEU A CA 1
ATOM 721 C C . LEU A 1 95 ? -7.887 2.791 -2.968 1.00 82.38 95 LEU A C 1
ATOM 723 O O . LEU A 1 95 ? -8.741 2.676 -2.089 1.00 82.38 95 LEU A O 1
ATOM 727 N N . VAL A 1 96 ? -6.604 3.043 -2.686 1.00 81.69 96 VAL A N 1
ATOM 728 C CA . VAL A 1 96 ? -6.102 3.239 -1.313 1.00 81.69 96 VAL A CA 1
ATOM 729 C C . VAL A 1 96 ?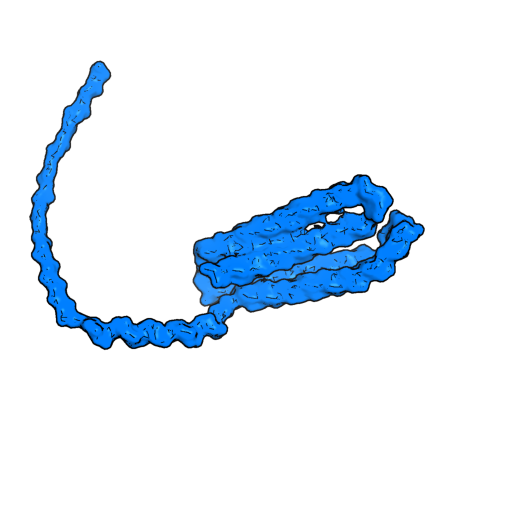 -6.696 4.506 -0.689 1.00 81.69 96 VAL A C 1
ATOM 731 O O . VAL A 1 96 ? -7.217 4.454 0.424 1.00 81.69 96 VAL A O 1
ATOM 734 N N . VAL A 1 97 ? -6.707 5.626 -1.419 1.00 81.50 97 VAL A N 1
ATOM 735 C CA . VAL A 1 97 ? -7.323 6.883 -0.958 1.00 81.50 97 VAL A CA 1
ATOM 736 C C . VAL A 1 97 ? -8.832 6.714 -0.750 1.00 81.50 97 VAL A C 1
ATOM 738 O O . VAL A 1 97 ? -9.369 7.176 0.255 1.00 81.50 97 VAL A O 1
ATOM 741 N N . ALA A 1 98 ? -9.531 5.991 -1.629 1.00 77.44 98 ALA A N 1
ATOM 742 C CA . ALA A 1 98 ? -10.945 5.673 -1.442 1.00 77.44 98 ALA A CA 1
ATOM 743 C C . ALA A 1 98 ? -11.184 4.823 -0.180 1.00 77.44 98 ALA A C 1
ATOM 745 O O . ALA A 1 98 ? -12.112 5.109 0.575 1.00 77.44 98 ALA A O 1
ATOM 746 N N . ALA A 1 99 ? -10.333 3.830 0.105 1.00 78.00 99 ALA A N 1
ATOM 747 C CA . ALA A 1 99 ? -10.413 3.031 1.331 1.00 78.00 99 ALA A CA 1
ATOM 748 C C . ALA A 1 99 ? -10.179 3.878 2.600 1.00 78.00 99 ALA A C 1
ATOM 750 O O . ALA A 1 99 ? -10.911 3.730 3.583 1.00 78.00 99 ALA A O 1
ATOM 751 N N . GLN A 1 100 ? -9.225 4.818 2.566 1.00 77.50 100 GLN A N 1
ATOM 752 C CA . GLN A 1 100 ? -9.010 5.798 3.639 1.00 77.50 100 GLN A CA 1
ATOM 753 C C . GLN A 1 100 ? -10.233 6.712 3.832 1.00 77.50 100 GLN A C 1
ATOM 755 O O . GLN A 1 100 ? -10.669 6.910 4.967 1.00 77.50 100 GLN A O 1
ATOM 760 N N . ILE A 1 101 ? -10.816 7.241 2.748 1.00 78.75 101 ILE A N 1
ATOM 761 C CA . ILE A 1 101 ? -12.017 8.092 2.795 1.00 78.75 101 ILE A CA 1
ATOM 762 C C . ILE A 1 101 ? -13.203 7.316 3.374 1.00 78.75 101 ILE A C 1
ATOM 764 O O . ILE A 1 101 ? -13.901 7.840 4.239 1.00 78.75 101 ILE A O 1
ATOM 768 N N . VAL A 1 102 ? -13.422 6.063 2.958 1.00 75.50 102 VAL A N 1
ATOM 769 C CA . VAL A 1 102 ? -14.472 5.199 3.523 1.00 75.50 102 VAL A CA 1
ATOM 770 C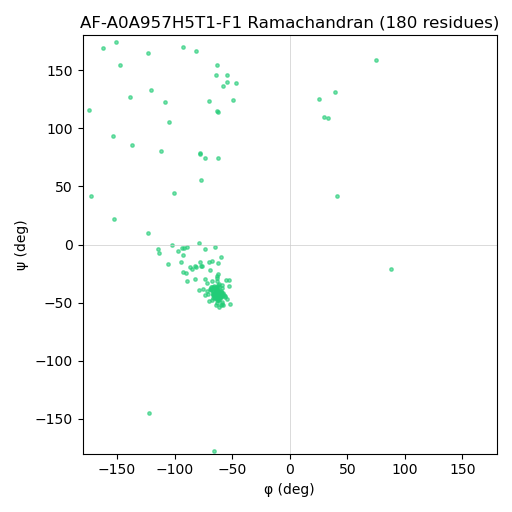 C . VAL A 1 102 ? -14.250 4.983 5.019 1.00 75.50 102 VAL A C 1
ATOM 772 O O . VAL A 1 102 ? -15.193 5.135 5.794 1.00 75.50 102 VAL A O 1
ATOM 775 N N . LEU A 1 103 ? -13.017 4.704 5.454 1.00 71.75 103 LEU A N 1
ATOM 776 C CA . LEU A 1 103 ? -12.705 4.531 6.874 1.00 71.75 103 LEU A CA 1
ATOM 777 C C . LEU A 1 103 ? -12.989 5.812 7.681 1.00 71.75 103 LEU A C 1
ATOM 779 O O . LEU A 1 103 ? -13.661 5.741 8.707 1.00 71.75 103 LEU A O 1
ATOM 783 N N . GLN A 1 104 ? -12.552 6.980 7.195 1.00 72.62 104 GLN A N 1
ATOM 784 C CA . GLN A 1 104 ? -12.821 8.282 7.825 1.00 72.62 104 GLN A CA 1
ATOM 785 C C . GLN A 1 104 ? -14.317 8.638 7.836 1.00 72.62 104 GLN A C 1
ATOM 787 O O . GLN A 1 104 ? -14.828 9.139 8.835 1.00 72.62 104 GLN A O 1
ATOM 792 N N . THR A 1 105 ? -15.041 8.331 6.758 1.00 69.88 105 THR A N 1
ATOM 793 C CA . THR A 1 105 ? -16.489 8.567 6.643 1.00 69.88 105 THR A CA 1
ATOM 794 C C . THR A 1 105 ? -17.262 7.702 7.634 1.00 69.88 105 THR A C 1
ATOM 796 O O . THR A 1 105 ? -18.166 8.191 8.308 1.00 69.88 105 THR A O 1
ATOM 799 N N . VAL A 1 106 ? -16.883 6.429 7.787 1.00 66.25 106 VAL A N 1
ATOM 800 C CA . VAL A 1 106 ? -17.499 5.540 8.781 1.00 66.25 106 VAL A CA 1
ATOM 801 C C . VAL A 1 106 ? -17.143 5.961 10.211 1.00 66.25 106 VAL A C 1
ATOM 803 O O . VAL A 1 106 ? -18.026 5.970 11.069 1.00 66.25 106 VAL A O 1
ATOM 806 N N . LEU A 1 107 ? -15.898 6.384 10.461 1.00 65.19 107 LEU A N 1
ATOM 807 C CA . LEU A 1 107 ? -15.483 6.998 11.728 1.00 65.19 107 LEU A CA 1
ATOM 808 C C . LEU A 1 107 ? -16.366 8.203 12.088 1.00 65.19 107 LEU A C 1
ATOM 810 O O . LEU A 1 107 ? -16.840 8.277 13.219 1.00 65.19 107 LEU A O 1
ATOM 814 N N . ALA A 1 108 ? -16.616 9.106 11.135 1.00 64.75 108 ALA A N 1
ATOM 815 C CA . ALA A 1 108 ? -17.416 10.313 11.337 1.00 64.75 108 ALA A CA 1
ATOM 816 C C . ALA A 1 108 ? -18.914 10.015 11.534 1.00 64.75 108 ALA A C 1
ATOM 818 O O . ALA A 1 108 ? -19.511 10.483 12.500 1.00 64.75 108 ALA A O 1
ATOM 819 N N . ILE A 1 109 ? -19.524 9.195 10.671 1.00 64.38 109 ILE A N 1
ATOM 820 C CA . ILE A 1 109 ? -20.952 8.838 10.774 1.00 64.38 109 ILE A CA 1
ATOM 821 C C . ILE A 1 109 ? -21.218 8.016 12.046 1.00 64.38 109 ILE A C 1
ATOM 823 O O . ILE A 1 109 ? -22.227 8.219 12.722 1.00 64.38 109 ILE A O 1
ATOM 827 N N . GLY A 1 110 ? -20.293 7.124 12.417 1.00 56.47 110 GLY A N 1
ATOM 828 C CA . GLY A 1 110 ? -20.396 6.302 13.621 1.00 56.47 110 GLY A CA 1
ATOM 829 C C . GLY A 1 110 ? -20.423 7.102 14.928 1.00 56.47 110 GLY A C 1
ATOM 830 O O . GLY A 1 110 ? -21.001 6.629 15.902 1.00 56.47 110 GLY A O 1
ATOM 831 N N . GLN A 1 111 ? -19.865 8.318 14.965 1.00 51.88 111 GLN A N 1
ATOM 832 C CA . GLN A 1 111 ? -19.870 9.168 16.165 1.00 51.88 111 GLN A CA 1
ATOM 833 C C . GLN A 1 111 ? -21.253 9.731 16.523 1.00 51.88 111 GLN A C 1
ATOM 835 O O . GLN A 1 111 ? -21.446 10.157 17.657 1.00 51.88 111 GLN A O 1
ATOM 840 N N . GLY A 1 112 ? -22.238 9.686 15.617 1.00 47.41 112 GLY A N 1
ATOM 841 C CA . GLY A 1 112 ? -23.571 10.255 15.857 1.00 47.41 112 GLY A CA 1
ATOM 842 C C . GLY A 1 112 ? -24.360 9.627 17.017 1.00 47.41 112 GLY A C 1
ATOM 843 O O . GLY A 1 112 ? -25.345 10.213 17.456 1.00 47.41 112 GLY A O 1
ATOM 844 N N . ASN A 1 113 ? -23.958 8.448 17.512 1.00 50.22 113 ASN A N 1
ATOM 845 C CA . ASN A 1 113 ? -24.591 7.798 18.669 1.00 50.22 113 ASN A CA 1
ATOM 846 C C . ASN A 1 113 ? -23.634 6.876 19.460 1.00 50.22 113 ASN A C 1
ATOM 848 O O . ASN A 1 113 ? -24.068 5.943 20.135 1.00 50.22 113 ASN A O 1
ATOM 852 N N . VAL A 1 114 ? -22.319 7.087 19.333 1.00 52.81 114 VAL A N 1
ATOM 853 C CA . VAL A 1 114 ? -21.278 6.285 19.997 1.00 52.81 114 VAL A CA 1
ATOM 854 C C . VAL A 1 114 ? -20.456 7.212 20.883 1.00 52.81 114 VAL A C 1
ATOM 856 O O . VAL A 1 114 ? -20.064 8.294 20.453 1.00 52.81 114 VAL A O 1
ATOM 859 N N . ALA A 1 115 ? -20.208 6.793 22.127 1.00 56.75 115 ALA A N 1
ATOM 860 C CA . ALA A 1 115 ? -19.399 7.556 23.074 1.00 56.75 115 ALA A CA 1
ATOM 861 C C . ALA A 1 115 ? -18.015 7.898 22.476 1.00 56.75 115 ALA A C 1
ATOM 863 O O . ALA A 1 115 ? -17.469 7.087 21.722 1.00 56.75 115 ALA A O 1
ATOM 864 N N . PRO A 1 116 ? -17.435 9.073 22.796 1.00 61.50 116 PRO A N 1
ATOM 865 C CA . PRO A 1 116 ? -16.127 9.465 22.281 1.00 61.50 116 PRO A CA 1
ATOM 866 C C . PRO A 1 116 ? -15.077 8.393 22.586 1.00 61.50 116 PRO A C 1
ATOM 868 O O . PRO A 1 116 ? -15.080 7.815 23.675 1.00 61.50 116 PRO A O 1
ATOM 871 N N . ALA A 1 117 ? -14.194 8.141 21.612 1.00 61.97 117 ALA A N 1
ATOM 872 C CA . ALA A 1 117 ? -13.236 7.038 21.648 1.00 61.97 117 ALA A CA 1
ATOM 873 C C . ALA A 1 117 ? -12.481 6.998 22.982 1.00 61.97 117 ALA A C 1
ATOM 875 O O . ALA A 1 117 ? -11.864 7.991 23.387 1.00 61.97 117 ALA A O 1
ATOM 876 N N . ASN A 1 118 ? -12.539 5.854 23.663 1.00 69.00 118 ASN A N 1
ATOM 877 C CA . ASN A 1 118 ? -11.996 5.709 25.011 1.00 69.00 118 ASN A CA 1
ATOM 878 C C . ASN A 1 118 ? -10.466 5.918 24.989 1.00 69.00 118 ASN A C 1
ATOM 880 O O . ASN A 1 118 ? -9.815 5.657 23.976 1.00 69.00 118 ASN A O 1
ATOM 884 N N . VAL A 1 119 ? -9.853 6.334 26.102 1.00 75.31 119 VAL A N 1
ATOM 885 C CA . VAL A 1 119 ? -8.389 6.530 26.201 1.00 75.31 119 VAL A CA 1
ATOM 886 C C . VAL A 1 119 ? -7.591 5.291 25.765 1.00 75.31 119 VAL A C 1
ATOM 888 O O . VAL A 1 119 ? -6.517 5.425 25.181 1.00 75.31 119 VAL A O 1
ATOM 891 N N . VAL A 1 120 ? -8.147 4.090 25.958 1.00 72.62 120 VAL A N 1
ATOM 892 C CA . VAL A 1 120 ? -7.584 2.821 25.459 1.00 72.62 120 VAL A CA 1
ATOM 893 C C . VAL A 1 120 ? -7.603 2.742 23.924 1.00 72.62 120 VAL A C 1
ATOM 895 O O . VAL A 1 120 ? -6.604 2.367 23.313 1.00 72.62 120 VAL A O 1
ATOM 898 N N . GLU A 1 121 ? -8.702 3.144 23.281 1.00 70.44 121 GLU A N 1
ATOM 899 C CA . GLU A 1 121 ? -8.840 3.145 21.817 1.00 70.44 121 GLU A CA 1
ATOM 900 C C . GLU A 1 121 ? -7.938 4.204 21.168 1.00 70.44 121 GLU A C 1
ATOM 902 O O . GLU A 1 121 ? -7.305 3.935 20.147 1.00 70.44 121 GLU A O 1
ATOM 907 N N . GLN A 1 122 ? -7.803 5.377 21.794 1.00 77.38 122 GLN A N 1
ATOM 908 C CA . GLN A 1 122 ? -6.872 6.419 21.349 1.00 77.38 122 GLN A CA 1
ATOM 909 C C . GLN A 1 122 ? -5.412 5.948 21.446 1.00 77.38 122 GLN A C 1
ATOM 911 O O . GLN A 1 122 ? -4.639 6.117 20.500 1.00 77.38 122 GLN A O 1
ATOM 916 N N . ALA A 1 123 ? -5.033 5.286 22.546 1.00 80.94 123 ALA A N 1
ATOM 917 C CA . ALA A 1 123 ? -3.703 4.697 22.702 1.00 80.94 123 ALA A CA 1
ATOM 918 C C . ALA A 1 123 ? -3.435 3.574 21.679 1.00 80.94 123 ALA A C 1
ATOM 920 O O . ALA A 1 123 ? -2.336 3.494 21.120 1.00 80.94 123 ALA A O 1
ATOM 921 N N . ALA A 1 124 ? -4.437 2.737 21.385 1.00 79.00 124 ALA A N 1
ATOM 922 C CA . ALA A 1 124 ? -4.370 1.717 20.339 1.00 79.00 124 ALA A CA 1
ATOM 923 C C . ALA A 1 124 ? -4.160 2.337 18.944 1.00 79.00 124 ALA A C 1
ATOM 925 O O . ALA A 1 124 ? -3.284 1.885 18.200 1.00 79.00 124 ALA A O 1
ATOM 926 N N . ALA A 1 125 ? -4.894 3.405 18.615 1.00 79.94 125 ALA A N 1
ATOM 927 C CA . ALA A 1 125 ? -4.756 4.135 17.356 1.00 79.94 125 ALA A CA 1
ATOM 928 C C . ALA A 1 125 ? -3.365 4.780 17.205 1.00 79.94 125 ALA A C 1
ATOM 930 O O . ALA A 1 125 ? -2.706 4.561 16.188 1.00 79.94 125 ALA A O 1
ATOM 931 N N . LEU A 1 126 ? -2.862 5.482 18.230 1.00 84.69 126 LEU A N 1
ATOM 932 C CA . LEU A 1 126 ? -1.504 6.053 18.227 1.00 84.69 126 LEU A CA 1
ATOM 933 C C . LEU A 1 126 ? -0.427 4.978 18.019 1.00 84.69 126 LEU A C 1
ATOM 935 O O . LEU A 1 126 ? 0.525 5.171 17.260 1.00 84.69 126 LEU A O 1
ATOM 939 N N . LYS A 1 127 ? -0.575 3.820 18.672 1.00 86.12 127 LYS A N 1
ATOM 940 C CA . LYS A 1 127 ? 0.374 2.707 18.545 1.00 86.12 127 LYS A CA 1
ATOM 941 C C . LYS A 1 127 ? 0.338 2.071 17.152 1.00 86.12 127 LYS A C 1
ATOM 943 O O . LYS A 1 127 ? 1.389 1.701 16.632 1.00 86.12 127 LYS A O 1
ATOM 948 N N . ALA A 1 128 ? -0.841 1.982 16.539 1.00 84.81 128 ALA A N 1
ATOM 949 C CA . ALA A 1 128 ? -1.005 1.521 15.165 1.00 84.81 128 ALA A CA 1
ATOM 950 C C . ALA A 1 128 ? -0.368 2.476 14.143 1.00 84.81 128 ALA A C 1
ATOM 952 O O . ALA A 1 128 ? 0.384 2.024 13.281 1.00 84.81 128 ALA A O 1
ATOM 953 N N . ILE A 1 129 ? -0.590 3.785 14.294 1.00 86.31 129 ILE A N 1
ATOM 954 C CA . ILE A 1 129 ? 0.037 4.830 13.470 1.00 86.31 129 ILE A CA 1
ATOM 955 C C . ILE A 1 129 ? 1.568 4.762 13.588 1.00 86.31 129 ILE A C 1
ATOM 957 O O . ILE A 1 129 ? 2.277 4.786 12.584 1.00 86.31 129 ILE A O 1
ATOM 961 N N . ARG A 1 130 ? 2.107 4.582 14.803 1.00 89.06 130 ARG A N 1
ATOM 962 C CA . ARG A 1 130 ? 3.556 4.418 15.007 1.00 89.06 130 ARG A CA 1
ATOM 963 C C . ARG A 1 130 ? 4.121 3.205 14.260 1.00 89.06 130 ARG A C 1
ATOM 965 O O . ARG A 1 130 ? 5.196 3.305 13.676 1.00 89.06 130 ARG A O 1
ATOM 972 N N . ASN A 1 131 ? 3.411 2.075 14.258 1.00 88.06 131 ASN A N 1
ATOM 973 C CA . ASN A 1 131 ? 3.817 0.891 13.495 1.00 88.06 131 ASN A CA 1
ATOM 974 C C . ASN A 1 131 ? 3.809 1.162 11.979 1.00 88.06 131 ASN A C 1
ATOM 976 O O . ASN A 1 131 ? 4.745 0.766 11.288 1.00 88.06 131 ASN A O 1
ATOM 980 N N . ALA A 1 132 ? 2.801 1.877 11.472 1.00 87.69 132 ALA A N 1
ATOM 981 C CA . ALA A 1 132 ? 2.726 2.279 10.068 1.00 87.69 132 ALA A CA 1
ATOM 982 C C . ALA A 1 132 ? 3.895 3.198 9.665 1.00 87.69 132 ALA A C 1
ATOM 984 O O . ALA A 1 132 ? 4.523 2.976 8.631 1.00 87.69 132 ALA A O 1
ATOM 985 N N . TYR A 1 133 ? 4.279 4.156 10.518 1.00 90.06 133 TYR A N 1
ATOM 986 C CA . TYR A 1 133 ? 5.453 5.010 10.287 1.00 90.06 133 TYR A CA 1
ATOM 987 C C . TYR A 1 133 ? 6.784 4.249 10.242 1.00 90.06 133 TYR A C 1
ATOM 989 O O . TYR A 1 133 ? 7.673 4.650 9.488 1.00 90.06 133 TYR A O 1
ATOM 997 N N . PHE A 1 134 ? 6.934 3.141 10.980 1.00 92.19 134 PHE A N 1
ATOM 998 C CA . PHE A 1 134 ? 8.102 2.265 10.822 1.00 92.19 134 PHE A CA 1
ATOM 999 C C . PHE A 1 134 ? 8.133 1.616 9.431 1.00 92.19 134 PHE A C 1
ATOM 1001 O O . PHE A 1 134 ? 9.190 1.592 8.803 1.00 92.19 134 PHE A O 1
ATOM 1008 N N . VAL A 1 135 ? 6.985 1.160 8.916 1.00 94.12 135 VAL A N 1
ATOM 1009 C CA . VAL A 1 135 ? 6.876 0.587 7.560 1.00 94.12 135 VAL A CA 1
ATOM 1010 C C . VAL A 1 135 ? 7.138 1.644 6.485 1.00 94.12 135 VAL A C 1
ATOM 1012 O O . VAL A 1 135 ? 7.893 1.378 5.553 1.00 94.12 135 VAL A O 1
ATOM 1015 N N . LEU A 1 136 ? 6.598 2.859 6.628 1.00 91.50 136 LEU A N 1
ATOM 1016 C CA . LEU A 1 136 ? 6.872 3.970 5.707 1.00 91.50 136 LEU A CA 1
ATOM 1017 C C . LEU A 1 136 ? 8.353 4.363 5.716 1.00 91.50 136 LEU A C 1
ATOM 1019 O O . LEU A 1 136 ? 8.956 4.475 4.653 1.00 91.50 136 LEU A O 1
ATOM 1023 N N . THR A 1 137 ? 8.968 4.503 6.893 1.00 93.00 137 THR A N 1
ATOM 1024 C CA . THR A 1 137 ? 10.406 4.806 7.010 1.00 93.00 137 THR A CA 1
ATOM 1025 C C . THR A 1 137 ? 11.258 3.716 6.355 1.00 93.00 137 THR A C 1
ATOM 1027 O O . THR A 1 137 ? 12.157 4.025 5.576 1.00 93.00 137 THR A O 1
ATOM 1030 N N . ALA A 1 138 ? 10.946 2.440 6.605 1.00 94.25 138 ALA A N 1
ATOM 1031 C CA . ALA A 1 138 ? 11.628 1.315 5.966 1.00 94.25 138 ALA A CA 1
ATOM 1032 C C . ALA A 1 138 ? 11.428 1.303 4.438 1.00 94.25 138 ALA A C 1
ATOM 1034 O O . ALA A 1 138 ? 12.370 1.022 3.704 1.00 94.25 138 ALA A O 1
ATOM 1035 N N . THR A 1 139 ? 10.236 1.669 3.956 1.00 93.94 139 THR A N 1
ATOM 1036 C CA . THR A 1 139 ? 9.923 1.800 2.523 1.00 93.94 139 THR A CA 1
ATOM 1037 C C . THR A 1 139 ? 10.744 2.907 1.870 1.00 93.94 139 THR A C 1
ATOM 1039 O O . THR A 1 139 ? 11.332 2.686 0.817 1.00 93.94 139 THR A O 1
ATOM 1042 N N . VAL A 1 140 ? 10.829 4.085 2.498 1.00 93.62 140 VAL A N 1
ATOM 1043 C CA . VAL A 1 140 ? 11.641 5.206 2.000 1.00 93.62 140 VAL A CA 1
ATOM 1044 C C . VAL A 1 140 ? 13.121 4.824 1.970 1.00 93.62 140 VAL A C 1
ATOM 1046 O O . VAL A 1 140 ? 13.779 5.049 0.960 1.00 93.62 140 VAL A O 1
ATOM 1049 N N . LEU A 1 141 ? 13.639 4.178 3.020 1.00 93.94 141 LEU A N 1
ATOM 1050 C CA . LEU A 1 141 ? 15.019 3.681 3.038 1.00 93.94 141 LEU A CA 1
ATOM 1051 C C . LEU A 1 141 ? 15.272 2.620 1.957 1.00 93.94 141 LEU A C 1
ATOM 1053 O O . LEU A 1 141 ? 16.314 2.665 1.309 1.00 93.94 141 LEU A O 1
ATOM 1057 N N . ALA A 1 142 ? 14.327 1.708 1.716 1.00 93.12 142 ALA A N 1
ATOM 1058 C CA . ALA A 1 142 ? 14.429 0.715 0.649 1.00 93.12 142 ALA A CA 1
ATOM 1059 C C . ALA A 1 142 ? 14.394 1.355 -0.751 1.00 93.12 142 ALA A C 1
ATOM 1061 O O . ALA A 1 142 ? 15.168 0.953 -1.614 1.00 93.12 142 ALA A O 1
ATOM 1062 N N . ALA A 1 143 ? 13.552 2.371 -0.963 1.00 91.75 143 ALA A N 1
ATOM 1063 C CA . ALA A 1 143 ? 13.437 3.100 -2.227 1.00 91.75 143 ALA A CA 1
ATOM 1064 C C . ALA A 1 143 ? 14.621 4.046 -2.502 1.00 91.75 143 ALA A C 1
ATOM 1066 O O . ALA A 1 143 ? 14.969 4.278 -3.654 1.00 91.75 143 ALA A O 1
ATOM 1067 N N . VAL A 1 144 ? 15.267 4.585 -1.462 1.00 90.25 144 VAL A N 1
ATOM 1068 C CA . VAL A 1 144 ? 16.551 5.295 -1.599 1.00 90.25 144 VAL A CA 1
ATOM 1069 C C . VAL A 1 144 ? 17.676 4.291 -1.855 1.00 90.25 144 VAL A C 1
ATOM 1071 O O . VAL A 1 144 ? 18.499 4.502 -2.740 1.00 90.25 144 VAL A O 1
ATOM 1074 N N . GLY A 1 145 ? 17.693 3.174 -1.123 1.00 89.56 145 GLY A N 1
ATOM 1075 C CA . GLY A 1 145 ? 18.683 2.109 -1.275 1.00 89.56 145 GLY A CA 1
ATOM 1076 C C . GLY A 1 145 ? 18.663 1.449 -2.655 1.00 89.56 145 GLY A C 1
ATOM 1077 O O . GLY A 1 145 ? 19.727 1.142 -3.188 1.00 89.56 145 GLY A O 1
ATOM 1078 N N . SER A 1 146 ? 17.487 1.279 -3.270 1.00 90.75 146 SER A N 1
ATOM 1079 C CA . SER A 1 146 ? 17.359 0.655 -4.592 1.00 90.75 146 SER A CA 1
ATOM 1080 C C . SER A 1 146 ? 18.046 1.444 -5.706 1.00 90.75 146 SER A C 1
ATOM 1082 O O . 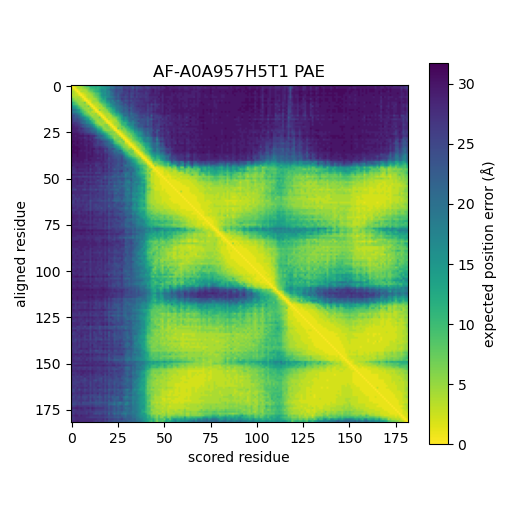SER A 1 146 ? 18.562 0.826 -6.629 1.00 90.75 146 SER A O 1
ATOM 1084 N N . VAL A 1 147 ? 18.152 2.773 -5.586 1.00 85.81 147 VAL A N 1
ATOM 1085 C CA . VAL A 1 147 ? 18.879 3.630 -6.547 1.00 85.81 147 VAL A CA 1
ATOM 1086 C C . VAL A 1 147 ? 20.379 3.297 -6.602 1.00 85.81 147 VAL A C 1
ATOM 1088 O O . VAL A 1 147 ? 21.016 3.485 -7.634 1.00 85.81 147 VAL A O 1
ATOM 1091 N N . PHE A 1 148 ? 20.952 2.761 -5.519 1.00 89.38 148 PHE A 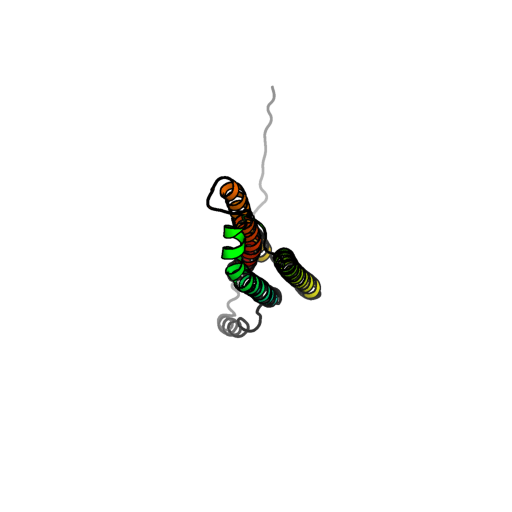N 1
ATOM 1092 C CA . PHE A 1 148 ? 22.368 2.373 -5.453 1.00 89.38 148 PHE A CA 1
ATOM 1093 C C . PHE A 1 148 ? 22.633 0.926 -5.905 1.00 89.38 148 PHE A C 1
ATOM 1095 O O . PHE A 1 148 ? 23.784 0.490 -5.936 1.00 89.38 148 PHE A O 1
ATOM 1102 N N . VAL A 1 149 ? 21.592 0.164 -6.254 1.00 90.31 149 VAL A N 1
ATOM 1103 C CA . VAL A 1 149 ? 21.699 -1.243 -6.655 1.00 90.31 149 VAL A CA 1
ATOM 1104 C C . VAL A 1 149 ? 21.519 -1.347 -8.165 1.00 90.31 149 VAL A C 1
ATOM 1106 O O . VAL A 1 149 ? 20.402 -1.306 -8.663 1.00 90.31 149 VAL A O 1
ATOM 1109 N N . ALA A 1 150 ? 22.610 -1.577 -8.898 1.00 83.19 150 ALA A N 1
ATOM 1110 C CA . ALA A 1 150 ? 22.611 -1.640 -10.369 1.00 83.19 150 ALA A CA 1
ATOM 1111 C C . ALA A 1 150 ? 21.697 -2.725 -10.993 1.00 83.19 150 ALA A C 1
ATOM 1113 O O . ALA A 1 150 ? 21.489 -2.732 -12.201 1.00 83.19 150 ALA A O 1
ATOM 1114 N N . ALA A 1 151 ? 21.164 -3.651 -10.189 1.00 84.06 151 ALA A N 1
ATOM 1115 C CA . ALA A 1 151 ? 20.200 -4.670 -10.611 1.00 84.06 151 ALA A CA 1
ATOM 1116 C C . ALA A 1 151 ? 18.722 -4.265 -10.404 1.00 84.06 151 ALA A C 1
ATOM 1118 O O . ALA A 1 151 ? 17.833 -5.055 -10.726 1.00 84.06 151 ALA A O 1
ATOM 1119 N N . LEU A 1 152 ? 18.447 -3.087 -9.829 1.00 86.44 152 LEU A N 1
ATOM 1120 C CA . LEU A 1 152 ? 17.100 -2.567 -9.591 1.00 86.44 152 LEU A CA 1
ATOM 1121 C C . LEU A 1 152 ? 16.808 -1.406 -10.542 1.00 86.44 152 LEU A C 1
ATOM 1123 O O . LEU A 1 152 ? 17.509 -0.400 -10.563 1.00 86.44 152 LEU A O 1
ATOM 1127 N N . THR A 1 153 ? 15.736 -1.548 -11.315 1.00 88.62 153 THR A N 1
ATOM 1128 C CA . THR A 1 153 ? 15.293 -0.525 -12.268 1.00 88.62 153 THR A CA 1
ATOM 1129 C C . THR A 1 153 ? 14.476 0.577 -11.570 1.00 88.62 153 THR A C 1
ATOM 1131 O O . THR A 1 153 ? 13.965 0.380 -10.453 1.00 88.62 153 THR A O 1
ATOM 1134 N N . PRO A 1 154 ? 14.225 1.724 -12.234 1.00 86.44 154 PRO A N 1
ATOM 1135 C CA . PRO A 1 154 ? 13.245 2.708 -11.765 1.00 86.44 154 PRO A CA 1
ATOM 1136 C C . PRO A 1 154 ? 11.844 2.105 -11.559 1.00 86.44 154 PRO A C 1
ATOM 1138 O O . PRO A 1 154 ? 11.106 2.522 -10.666 1.00 86.44 154 PRO A O 1
ATOM 1141 N N . PHE A 1 155 ? 11.493 1.080 -12.344 1.00 88.44 155 PHE A N 1
ATOM 1142 C CA . PHE A 1 155 ? 10.257 0.315 -12.192 1.00 88.44 155 PHE A CA 1
ATOM 1143 C C . PHE A 1 155 ? 10.236 -0.491 -10.884 1.00 88.44 155 PHE A C 1
ATOM 1145 O O . PHE A 1 155 ? 9.246 -0.428 -10.156 1.00 88.44 155 PHE A O 1
ATOM 1152 N N . ASP A 1 156 ? 11.311 -1.204 -10.532 1.00 89.62 156 ASP A N 1
ATOM 1153 C CA . ASP A 1 156 ? 11.378 -1.932 -9.254 1.00 89.62 156 ASP A CA 1
ATOM 1154 C C . ASP A 1 156 ? 11.298 -0.954 -8.060 1.00 89.62 156 ASP A C 1
ATOM 1156 O O . ASP A 1 156 ? 10.552 -1.198 -7.112 1.00 89.62 156 ASP A O 1
ATOM 1160 N N . THR A 1 157 ? 11.967 0.203 -8.146 1.00 90.56 157 THR A N 1
ATOM 1161 C CA . THR A 1 157 ? 11.894 1.272 -7.126 1.00 90.56 157 THR A CA 1
ATOM 1162 C C . THR A 1 157 ? 10.470 1.821 -6.963 1.00 90.56 157 THR A C 1
ATOM 1164 O O . THR A 1 157 ? 9.976 1.957 -5.843 1.00 90.56 157 THR A O 1
ATOM 1167 N N . ALA A 1 158 ? 9.762 2.078 -8.067 1.00 89.06 158 ALA A N 1
ATOM 1168 C CA . ALA A 1 158 ? 8.367 2.514 -8.024 1.00 89.06 158 ALA A CA 1
ATOM 1169 C C . ALA A 1 158 ? 7.442 1.450 -7.402 1.00 89.06 158 ALA A C 1
ATOM 1171 O O . ALA A 1 158 ? 6.556 1.794 -6.618 1.00 89.06 158 ALA A O 1
ATOM 1172 N N . ASN A 1 159 ? 7.664 0.164 -7.700 1.00 91.12 159 ASN A N 1
ATOM 1173 C CA . ASN A 1 159 ? 6.917 -0.931 -7.077 1.00 91.12 159 ASN A CA 1
ATOM 1174 C C . ASN A 1 159 ? 7.163 -0.991 -5.561 1.00 91.12 159 ASN A C 1
ATOM 1176 O O . ASN A 1 159 ? 6.200 -1.133 -4.811 1.00 91.12 159 ASN A O 1
ATOM 1180 N N . VAL A 1 160 ? 8.410 -0.830 -5.096 1.00 92.56 160 VAL A N 1
ATOM 1181 C CA . VAL A 1 160 ? 8.741 -0.775 -3.656 1.00 92.56 160 VAL A CA 1
ATOM 1182 C C . VAL A 1 160 ? 7.951 0.329 -2.949 1.00 92.56 160 VAL A C 1
ATOM 1184 O O . VAL A 1 160 ? 7.369 0.072 -1.897 1.00 92.56 160 VAL A O 1
ATOM 1187 N N . ILE A 1 161 ? 7.859 1.524 -3.542 1.00 92.31 161 ILE A N 1
ATOM 1188 C CA . ILE A 1 161 ? 7.092 2.646 -2.977 1.00 92.31 161 ILE A CA 1
ATOM 1189 C C . ILE A 1 161 ? 5.595 2.307 -2.889 1.00 92.31 161 ILE A C 1
ATOM 1191 O O . ILE A 1 161 ? 5.000 2.454 -1.822 1.00 92.31 161 ILE A O 1
ATOM 1195 N N . VAL A 1 162 ? 4.981 1.825 -3.977 1.00 90.69 162 VAL A N 1
ATOM 1196 C CA . VAL A 1 162 ? 3.536 1.512 -4.015 1.00 90.69 162 VAL A CA 1
ATOM 1197 C C . VAL A 1 162 ? 3.178 0.373 -3.055 1.00 90.69 162 VAL A C 1
ATOM 1199 O O . VAL A 1 162 ? 2.212 0.478 -2.298 1.00 90.69 162 VAL A O 1
ATOM 1202 N N . VAL A 1 163 ? 3.976 -0.698 -3.043 1.00 91.38 163 VAL A N 1
ATOM 1203 C CA . VAL A 1 163 ? 3.785 -1.847 -2.147 1.00 91.38 163 VAL A CA 1
ATOM 1204 C C . VAL A 1 163 ? 3.992 -1.436 -0.690 1.00 91.38 163 VAL A C 1
ATOM 1206 O O . VAL A 1 163 ? 3.187 -1.801 0.161 1.00 91.38 163 VAL A O 1
ATOM 1209 N N . GLY A 1 164 ? 5.025 -0.647 -0.389 1.00 92.81 164 GLY A N 1
ATOM 1210 C CA . GLY A 1 164 ? 5.319 -0.190 0.968 1.00 92.81 164 GLY A CA 1
ATOM 1211 C C . GLY A 1 164 ? 4.275 0.776 1.540 1.00 92.81 164 GLY A C 1
ATOM 1212 O O . GLY A 1 164 ? 3.912 0.652 2.710 1.00 92.81 164 GLY A O 1
ATOM 1213 N N . LEU A 1 165 ? 3.711 1.664 0.710 1.00 91.19 165 LEU A N 1
ATOM 1214 C CA . LEU A 1 165 ? 2.552 2.493 1.071 1.00 91.19 165 LEU A CA 1
ATOM 1215 C C . LEU A 1 165 ? 1.342 1.625 1.451 1.00 91.19 165 LEU A C 1
ATOM 1217 O O . LEU A 1 165 ? 0.783 1.782 2.536 1.00 91.19 165 LEU A O 1
ATOM 1221 N N . ALA A 1 166 ? 0.971 0.662 0.602 1.00 89.31 166 ALA A N 1
ATOM 1222 C CA . ALA A 1 166 ? -0.147 -0.240 0.882 1.00 89.31 166 ALA A CA 1
ATOM 1223 C C . ALA A 1 166 ? 0.107 -1.136 2.113 1.00 89.31 166 ALA A C 1
ATOM 1225 O O . ALA A 1 166 ? -0.804 -1.382 2.904 1.00 89.31 166 ALA A O 1
ATOM 1226 N N . LEU A 1 167 ? 1.349 -1.590 2.322 1.00 90.75 167 LEU A N 1
ATOM 1227 C CA . LEU A 1 167 ? 1.743 -2.346 3.513 1.00 90.75 167 LEU A CA 1
ATOM 1228 C C . LEU A 1 167 ? 1.654 -1.510 4.794 1.00 90.75 167 LEU A C 1
ATOM 1230 O O . LEU A 1 167 ? 1.260 -2.052 5.826 1.00 90.75 167 LEU A O 1
ATOM 1234 N N . ALA A 1 168 ? 1.974 -0.214 4.755 1.00 91.50 168 ALA A N 1
ATOM 1235 C CA . ALA A 1 168 ? 1.820 0.665 5.912 1.00 91.50 168 ALA A CA 1
ATOM 1236 C C . ALA A 1 168 ? 0.347 0.783 6.340 1.00 91.50 168 ALA A C 1
ATOM 1238 O O . ALA A 1 168 ? 0.045 0.628 7.524 1.00 91.50 168 ALA A O 1
ATOM 1239 N N . GLU A 1 169 ? -0.573 0.949 5.385 1.00 86.81 169 GLU A N 1
ATOM 1240 C CA . GLU A 1 169 ? -2.027 0.972 5.625 1.00 86.81 169 GLU A CA 1
ATOM 1241 C C . GLU A 1 169 ? -2.564 -0.361 6.171 1.00 86.81 169 GLU A C 1
ATOM 1243 O O . GLU A 1 169 ? -3.370 -0.393 7.109 1.00 86.81 169 GLU A O 1
ATOM 1248 N N . ILE A 1 170 ? -2.077 -1.485 5.632 1.00 89.25 170 ILE A N 1
ATOM 1249 C CA . ILE A 1 170 ? -2.392 -2.831 6.129 1.00 89.25 170 ILE A CA 1
ATOM 1250 C C . ILE A 1 170 ? -1.896 -2.994 7.572 1.00 89.25 170 ILE A C 1
ATOM 1252 O O . ILE A 1 170 ? -2.660 -3.420 8.439 1.00 89.25 170 ILE A O 1
ATOM 1256 N N . VAL A 1 171 ? -0.650 -2.610 7.868 1.00 91.19 171 VAL A N 1
ATOM 1257 C CA . VAL A 1 171 ? -0.071 -2.692 9.219 1.00 91.19 171 VAL A CA 1
ATOM 1258 C C . VAL A 1 171 ? -0.781 -1.759 10.198 1.00 91.19 171 VAL A C 1
ATOM 1260 O O . VAL A 1 171 ? -0.987 -2.157 11.347 1.00 91.19 171 VAL A O 1
ATOM 1263 N N . GLN A 1 172 ? -1.219 -0.573 9.766 1.00 88.25 172 GLN A N 1
ATOM 1264 C CA . GLN A 1 172 ? -2.059 0.319 10.567 1.00 88.25 172 GLN A CA 1
ATOM 1265 C C . GLN A 1 172 ? -3.388 -0.357 10.919 1.00 88.25 172 GLN A C 1
ATOM 1267 O O . GLN A 1 172 ? -3.725 -0.489 12.096 1.00 88.25 172 GLN A O 1
ATOM 1272 N N . SER A 1 173 ? -4.107 -0.846 9.908 1.00 84.75 173 SER A N 1
ATOM 1273 C CA . SER A 1 173 ? -5.429 -1.464 10.050 1.00 84.75 173 SER A CA 1
ATOM 1274 C C . SER A 1 173 ? -5.385 -2.727 10.919 1.00 84.75 173 SER A C 1
ATOM 1276 O O . SER A 1 173 ? -6.184 -2.886 11.843 1.00 84.75 173 SER A O 1
ATOM 1278 N N . VAL A 1 174 ? -4.397 -3.601 10.697 1.00 86.38 174 VAL A N 1
ATOM 1279 C CA . VAL A 1 174 ? -4.163 -4.799 11.519 1.00 86.38 174 VAL A CA 1
ATOM 1280 C C . VAL A 1 174 ? -3.762 -4.419 12.946 1.00 86.38 174 VAL A C 1
ATOM 1282 O O . VAL A 1 174 ? -4.278 -5.004 13.896 1.00 86.38 174 VAL A O 1
ATOM 1285 N N . SER A 1 175 ? -2.895 -3.417 13.133 1.00 85.94 175 SER A N 1
ATOM 1286 C CA . SER A 1 175 ? -2.500 -2.967 14.475 1.00 85.94 175 SER A CA 1
ATOM 1287 C C . SER A 1 175 ? -3.687 -2.397 15.258 1.00 85.94 175 SER A C 1
ATOM 1289 O O . SER A 1 175 ? -3.814 -2.702 16.441 1.00 85.94 175 SER A O 1
ATOM 1291 N N . GLN A 1 176 ? -4.581 -1.631 14.622 1.00 82.75 176 GLN A N 1
ATOM 1292 C CA . GLN A 1 176 ? -5.827 -1.172 15.250 1.00 82.75 176 GLN A CA 1
ATOM 1293 C C . GLN A 1 176 ? -6.690 -2.368 15.680 1.00 82.75 176 GLN A C 1
ATOM 1295 O O . GLN A 1 176 ? -7.031 -2.487 16.854 1.00 82.75 176 GLN A O 1
ATOM 1300 N N . LEU A 1 177 ? -6.962 -3.316 14.774 1.00 82.75 177 LEU A N 1
ATOM 1301 C CA . LEU A 1 177 ? -7.764 -4.510 15.078 1.00 82.75 177 LEU A CA 1
ATOM 1302 C C . LEU A 1 177 ? -7.175 -5.377 16.207 1.00 82.75 177 LEU A C 1
ATOM 1304 O O . LEU A 1 177 ? -7.932 -5.964 16.980 1.00 82.75 177 LEU A O 1
ATOM 1308 N N . LEU A 1 178 ? -5.845 -5.463 16.315 1.00 84.25 178 LEU A N 1
ATOM 1309 C CA . LEU A 1 178 ? -5.164 -6.226 17.365 1.00 84.25 178 LEU A CA 1
ATOM 1310 C C . LEU A 1 178 ? -5.111 -5.490 18.710 1.00 84.25 178 LEU A C 1
ATOM 1312 O O . LEU A 1 178 ? -5.262 -6.135 19.747 1.00 84.25 178 LEU A O 1
ATOM 1316 N N . TYR A 1 179 ? -4.895 -4.170 18.720 1.00 82.19 179 TYR A N 1
ATOM 1317 C CA . TYR A 1 179 ? -4.800 -3.399 19.964 1.00 82.19 179 TYR A CA 1
ATOM 1318 C C . TYR A 1 179 ? -6.161 -3.010 20.547 1.00 82.19 179 TYR A C 1
ATOM 1320 O O . TYR A 1 179 ? -6.278 -2.984 21.761 1.00 82.19 179 TYR A O 1
ATOM 1328 N N . THR A 1 180 ? -7.210 -2.816 19.741 1.00 71.94 180 THR A N 1
ATOM 1329 C CA . THR A 1 180 ? -8.586 -2.596 20.242 1.00 71.94 180 THR A CA 1
ATOM 1330 C C . THR A 1 180 ? -9.239 -3.884 20.785 1.00 71.94 180 THR A C 1
ATOM 1332 O O . THR A 1 180 ? -10.364 -3.854 21.275 1.00 71.94 180 THR A O 1
ATOM 1335 N N . ARG A 1 181 ? -8.566 -5.041 20.691 1.00 65.31 181 ARG A N 1
ATOM 1336 C CA . ARG A 1 181 ? -9.014 -6.333 21.253 1.00 65.31 181 ARG A CA 1
ATOM 1337 C C . ARG A 1 181 ? -8.312 -6.733 22.560 1.00 65.31 181 ARG A C 1
ATOM 1339 O O . ARG A 1 181 ? -8.605 -7.815 23.066 1.00 65.31 181 ARG A O 1
ATOM 1346 N N . ARG A 1 182 ? -7.373 -5.926 23.065 1.00 58.25 182 ARG A N 1
ATOM 1347 C CA . ARG A 1 182 ? -6.625 -6.172 24.310 1.00 58.25 182 ARG A CA 1
ATOM 1348 C C . ARG A 1 182 ? -6.936 -5.111 25.354 1.00 58.25 182 ARG A C 1
ATOM 1350 O O . ARG A 1 182 ? -6.941 -5.504 26.536 1.00 58.25 182 ARG A O 1
#

pLDDT: mean 75.12, std 16.28, range [40.38, 94.25]

Radius of gyration: 29.19 Å; Cα contacts (8 Å, |Δi|>4): 122; chains: 1; bounding box: 51×51×90 Å

Mean predicted aligned error: 14.25 Å

Solvent-accessible surface area (backbone atoms only — not comparable to full-atom values): 10757 Å² total; per-residue (Å²): 140,79,92,83,84,89,82,86,85,91,84,82,86,87,80,91,77,86,74,78,75,90,75,71,95,83,60,83,73,65,74,71,68,73,61,72,78,57,69,81,79,65,69,52,71,65,60,55,43,42,52,51,32,42,52,51,43,51,49,44,50,51,53,48,50,67,63,49,56,79,44,46,67,59,20,70,76,63,75,39,77,51,89,64,48,69,59,52,52,52,51,43,51,51,52,45,52,49,34,51,49,51,42,53,50,48,57,58,62,53,50,79,86,42,80,78,79,47,75,67,48,52,52,20,45,55,54,9,52,53,53,15,50,52,39,42,52,52,26,52,51,49,41,60,51,33,77,77,35,94,90,47,47,76,53,54,33,52,48,44,46,56,51,26,53,52,48,15,53,44,46,23,38,50,34,31,63,57,43,71,71,110

Foldseek 3Di:
DDDDDDDDDDDDDDDDDPPVVPDDPDPVPPVVPPPPVVVPVCPDLLLVLLVVLLVQLVVLLVVLCVVLVVCVVVCQVVLDDDPCNVVSLVVSVVSNVVSVVSSVVSVVVSVPPDPPQDPQLVVLLVVLLVQLVVLQVVLVVVLVVLVVPPNHGPSNSSSSNSNSNSVSSNSSSVSSSVSVVD

Nearest PDB structures (foldseek):
  8qae-assembly1_A  TM=3.050E-01  e=7.164E+00  synthetic construct

Secondary structure (DSSP, 8-state):
------------------------TTSTTTTTTSSTTSTTT---HHHHHHHHHHHHHHHHHHHHHHHHGGGHHHHHHHTSPPTTHHHHHHHHHHHHHHHHHHHHHHHHHHGGGSPPPPHHHHHHHHHHHHHHHHHHHHHHHHHHHHTT-TT--HHHHHHHHHHHHHHHHHHHHHHHHHHTT-

Sequence (182 aa):
MNRMQPSEPLGLTRPDHLSLNLTKGENMKQEQINHTHKGLSNISFQQKSTGLSLVITGSALLYFLANAWPMRPAAVTRDAIPAGYGGLVMTTLILVVAAQIVLQTVLAIGQGNVAPANVVEQAAALKAIRNAYFVLTATVLAAVGSVFVAALTPFDTANVIVVGLALAEIVQSVSQLLYTRR